Protein AF-A0A2B7ZXD3-F1 (afdb_monomer_lite)

pLDDT: mean 85.13, std 14.46, range [41.59, 97.81]

Radius of gyration: 24.43 Å; chains: 1; bounding box: 41×56×95 Å

Foldseek 3Di:
DDDDDDDDDDDDPPPPPPPPPDPPDQADQDDPPLWLQQAACPFQRLLCCVVLVAQDPPAEAETPPHGRHNRPHSDWDAQLAVSNVQAPVRHTGGGDYHYHYDDDPDDDPWWDKDKDKASADDPLQFDWDWDDFLVPDIDIDTDDDPPDDNVPRDDHDSPRDDDPDLSSGTPRPPGDMDMDMDIGTPVSDDD

Sequence (191 aa):
MKNRNKILLFIFSAFLMRCHHAPSRLFEIGKADGSADEFALAPNGFADFVQRDFGYEDRFFLVNYSKEKENFPYALPGPVDLWGGTFPWAGWRFNQVNILFKLEEKKADGDFTLVVKLSDYAKKFLPLMKVTVNDKLQMKKQLTAEGRDVKTQTLPTLREKTVDSAALVSQAADATPTTLEFQIPNDILRK

Secondary structure (DSSP, 8-state):
-----------------------------S-TTS--TTSBTTTT-GGGTTTTTTT-TT--EETTTS-HHHHSBS----TT-GGGT-BTTTB-------EE-PPPSSPPSS-EEEEEEES---SSS--EEEEEETTTEEEEEE--BTTB-TTTPPPP-TTPPPP--GGGSTT-TT---EEEEEEE-GGGS--

Structure (mmCIF, N/CA/C/O backbone):
data_AF-A0A2B7ZXD3-F1
#
_entry.id   AF-A0A2B7ZXD3-F1
#
loop_
_atom_site.group_PDB
_atom_site.id
_atom_site.type_symbol
_atom_site.label_atom_id
_atom_site.label_alt_id
_atom_site.label_comp_id
_atom_site.label_asym_id
_atom_site.label_entity_id
_atom_site.label_seq_id
_atom_site.pdbx_PDB_ins_code
_atom_site.Cartn_x
_atom_site.Cartn_y
_atom_site.Cartn_z
_atom_site.occupancy
_atom_site.B_iso_or_equiv
_atom_site.auth_seq_id
_atom_site.auth_comp_id
_atom_site.auth_asym_id
_atom_site.auth_atom_id
_atom_site.pdbx_PDB_model_num
ATOM 1 N N . MET A 1 1 ? 11.653 -42.692 75.330 1.00 41.59 1 MET A N 1
ATOM 2 C CA . MET A 1 1 ? 10.962 -42.508 74.031 1.00 41.59 1 MET A CA 1
ATOM 3 C C . MET A 1 1 ? 10.746 -41.018 73.801 1.00 41.59 1 MET A C 1
ATOM 5 O O . MET A 1 1 ? 10.035 -40.403 74.580 1.00 41.59 1 MET A O 1
ATOM 9 N N . LYS A 1 2 ? 11.432 -40.411 72.823 1.00 44.66 2 LYS A N 1
ATOM 10 C CA . LYS A 1 2 ? 11.430 -38.957 72.573 1.00 44.66 2 LYS A CA 1
ATOM 11 C C . LYS A 1 2 ? 10.802 -38.706 71.196 1.00 44.66 2 LYS A C 1
ATOM 13 O O . LYS A 1 2 ? 11.470 -38.896 70.184 1.00 44.66 2 LYS A O 1
ATOM 18 N N . ASN A 1 3 ? 9.519 -38.341 71.161 1.00 43.97 3 ASN A N 1
ATOM 19 C CA . ASN A 1 3 ? 8.811 -38.018 69.918 1.00 43.97 3 ASN A CA 1
ATOM 20 C C . ASN A 1 3 ? 9.283 -36.658 69.391 1.00 43.97 3 ASN A C 1
ATOM 22 O O . ASN A 1 3 ? 9.106 -35.629 70.039 1.00 43.97 3 ASN A O 1
ATOM 26 N N . ARG A 1 4 ? 9.916 -36.662 68.213 1.00 49.16 4 ARG A N 1
ATOM 27 C CA . ARG A 1 4 ? 10.297 -35.458 67.465 1.00 49.16 4 ARG A CA 1
ATOM 28 C C . ARG A 1 4 ? 9.201 -35.157 66.445 1.00 49.16 4 ARG A C 1
ATOM 30 O O . ARG A 1 4 ? 9.151 -35.803 65.402 1.00 49.16 4 ARG A O 1
ATOM 37 N N . ASN A 1 5 ? 8.364 -34.164 66.730 1.00 47.66 5 ASN A N 1
ATOM 38 C CA . ASN A 1 5 ? 7.437 -33.603 65.750 1.00 47.66 5 ASN A CA 1
ATOM 39 C C . ASN A 1 5 ? 8.241 -32.838 64.689 1.00 47.66 5 ASN A C 1
ATOM 41 O O . ASN A 1 5 ? 8.896 -31.843 64.996 1.00 47.66 5 ASN A O 1
ATOM 45 N N . LYS A 1 6 ? 8.228 -33.324 63.445 1.00 50.59 6 LYS A N 1
ATOM 46 C CA . LYS A 1 6 ? 8.768 -32.603 62.287 1.00 50.59 6 LYS A CA 1
ATOM 47 C C . LYS A 1 6 ? 7.640 -31.750 61.708 1.00 50.59 6 LYS A C 1
ATOM 49 O O . LYS A 1 6 ? 6.730 -32.285 61.086 1.00 50.59 6 LYS A O 1
ATOM 54 N N . ILE A 1 7 ? 7.683 -30.443 61.948 1.00 54.78 7 ILE A N 1
ATOM 55 C CA . ILE A 1 7 ? 6.801 -29.476 61.286 1.00 54.78 7 ILE A CA 1
ATOM 56 C C . ILE A 1 7 ? 7.288 -29.344 59.840 1.00 54.78 7 ILE A C 1
ATOM 58 O O . ILE A 1 7 ? 8.413 -28.909 59.596 1.00 54.78 7 ILE A O 1
ATOM 62 N N . LEU A 1 8 ? 6.464 -29.792 58.896 1.00 51.06 8 LEU A N 1
ATOM 63 C CA . LEU A 1 8 ? 6.721 -29.708 57.463 1.00 51.06 8 LEU A CA 1
ATOM 64 C C . LEU A 1 8 ? 6.171 -28.366 56.958 1.00 51.06 8 LEU A C 1
ATOM 66 O O . LEU A 1 8 ? 4.960 -28.184 56.864 1.00 51.06 8 LEU A O 1
ATOM 70 N N . LEU A 1 9 ? 7.062 -27.411 56.690 1.00 47.19 9 LEU A N 1
ATOM 71 C CA . LEU A 1 9 ? 6.714 -26.095 56.155 1.00 47.19 9 LEU A CA 1
ATOM 72 C C . LEU A 1 9 ? 6.533 -26.205 54.631 1.00 47.19 9 LEU A C 1
ATOM 74 O O . LEU A 1 9 ? 7.510 -26.355 53.899 1.00 47.19 9 LEU A O 1
ATOM 78 N N . PHE A 1 10 ? 5.291 -26.151 54.152 1.00 49.44 10 PHE A N 1
ATOM 79 C CA . PHE A 1 10 ? 4.989 -26.059 52.721 1.00 49.44 10 PHE A CA 1
ATOM 80 C C . PHE A 1 10 ? 5.126 -24.603 52.258 1.00 49.44 10 PHE A C 1
ATOM 82 O O . PHE A 1 10 ? 4.325 -23.747 52.627 1.00 49.44 10 PHE A O 1
ATOM 89 N N . ILE A 1 11 ? 6.143 -24.317 51.443 1.00 61.56 11 ILE A N 1
ATOM 90 C CA . ILE A 1 11 ? 6.294 -23.032 50.751 1.00 61.56 11 ILE A CA 1
ATOM 91 C C . ILE A 1 11 ? 5.402 -23.076 49.506 1.00 61.56 11 ILE A C 1
ATOM 93 O O . ILE A 1 11 ? 5.715 -23.754 48.528 1.00 61.56 11 ILE A O 1
ATOM 97 N N . PHE A 1 12 ? 4.274 -22.367 49.547 1.00 54.53 12 PHE A N 1
ATOM 98 C CA . PHE A 1 12 ? 3.386 -22.194 48.398 1.00 54.53 12 PHE A CA 1
ATOM 99 C C . PHE A 1 12 ? 3.986 -21.115 47.482 1.00 54.53 12 PHE A C 1
ATOM 101 O O . PHE A 1 12 ? 3.800 -19.919 47.696 1.00 54.53 12 PHE A O 1
ATOM 108 N N . SER A 1 13 ? 4.787 -21.528 46.497 1.00 62.03 13 SER A N 1
ATOM 109 C CA . SER A 1 13 ? 5.284 -20.622 45.458 1.00 62.03 13 SER A CA 1
ATOM 110 C C . SER A 1 13 ? 4.116 -20.249 44.545 1.00 62.03 13 SER A C 1
ATOM 112 O O . SER A 1 13 ? 3.657 -21.060 43.741 1.00 62.03 13 SER A O 1
ATOM 114 N N . ALA A 1 14 ? 3.592 -19.034 44.704 1.00 59.84 14 ALA A N 1
ATOM 115 C CA . ALA A 1 14 ? 2.619 -18.471 43.782 1.00 59.84 14 ALA A CA 1
ATOM 116 C C . ALA A 1 14 ? 3.315 -18.220 42.437 1.00 59.84 14 ALA A C 1
ATOM 118 O O . ALA A 1 14 ? 4.034 -17.235 42.262 1.00 59.84 14 ALA A O 1
ATOM 119 N N . PHE A 1 15 ? 3.119 -19.132 41.487 1.00 59.31 15 PHE A N 1
ATOM 120 C CA . PHE A 1 15 ? 3.495 -18.911 40.099 1.00 59.31 15 PHE A CA 1
ATOM 121 C C . PHE A 1 15 ? 2.579 -17.804 39.566 1.00 59.31 15 PHE A C 1
ATOM 123 O O . PHE A 1 15 ? 1.415 -18.047 39.246 1.00 59.31 15 PHE A O 1
ATOM 130 N N . LEU A 1 16 ? 3.071 -16.562 39.547 1.00 56.53 16 LEU A N 1
ATOM 131 C CA . LEU A 1 16 ? 2.407 -15.450 38.872 1.00 56.53 16 LEU A CA 1
ATOM 132 C C . LEU A 1 16 ? 2.387 -15.773 37.378 1.00 56.53 16 LEU A C 1
ATOM 134 O O . LEU A 1 16 ? 3.304 -15.436 36.629 1.00 56.53 16 LEU A O 1
ATOM 138 N N . MET A 1 17 ? 1.343 -16.479 36.961 1.00 58.16 17 MET A N 1
ATOM 139 C CA . MET A 1 17 ? 1.030 -16.742 35.572 1.00 58.16 17 MET A CA 1
ATOM 140 C C . MET A 1 17 ? 0.718 -15.384 34.940 1.00 58.16 17 MET A C 1
ATOM 142 O O . MET A 1 17 ? -0.387 -14.858 35.063 1.00 58.16 17 MET A O 1
ATOM 146 N N . ARG A 1 18 ? 1.731 -14.753 34.332 1.00 53.34 18 ARG A N 1
ATOM 147 C CA . ARG A 1 18 ? 1.522 -13.569 33.499 1.00 53.34 18 ARG A CA 1
ATOM 148 C C . ARG A 1 18 ? 0.622 -14.006 32.355 1.00 53.34 18 ARG A C 1
ATOM 150 O O . ARG A 1 18 ? 1.060 -14.716 31.455 1.00 53.34 18 ARG A O 1
ATOM 157 N N . CYS A 1 19 ? -0.640 -13.604 32.421 1.00 44.44 19 CYS A N 1
ATOM 158 C CA . CYS A 1 19 ? -1.546 -13.690 31.295 1.00 44.44 19 CYS A CA 1
ATOM 159 C C . CYS A 1 19 ? -0.959 -12.780 30.209 1.00 44.44 19 CYS A C 1
ATOM 161 O O . CYS A 1 19 ? -1.046 -11.557 30.307 1.00 44.44 19 CYS A O 1
ATOM 163 N N . HIS A 1 20 ? -0.259 -13.363 29.234 1.00 46.81 20 HIS A N 1
ATOM 164 C CA . HIS A 1 20 ? 0.112 -12.650 28.020 1.00 46.81 20 HIS A CA 1
ATOM 165 C C . HIS A 1 20 ? -1.206 -12.354 27.308 1.00 46.81 20 HIS A C 1
ATOM 167 O O . HIS A 1 20 ? -1.794 -13.239 26.690 1.00 46.81 20 HIS A O 1
ATOM 173 N N . HIS A 1 21 ? -1.714 -11.134 27.467 1.00 51.09 21 HIS A N 1
ATOM 174 C CA . HIS A 1 21 ? -2.814 -10.666 26.643 1.00 51.09 21 HIS A CA 1
ATOM 175 C C . HIS A 1 21 ? -2.307 -10.718 25.202 1.00 51.09 21 HIS A C 1
ATOM 177 O O . HIS A 1 21 ? -1.322 -10.053 24.871 1.00 51.09 21 HIS A O 1
ATOM 183 N N . ALA A 1 22 ? -2.914 -11.567 24.371 1.00 54.03 22 ALA A N 1
ATOM 184 C CA . ALA A 1 22 ? -2.644 -11.533 22.944 1.00 54.03 22 ALA A CA 1
ATOM 185 C C . ALA A 1 22 ? -2.904 -10.095 22.463 1.00 54.03 22 ALA A C 1
ATOM 187 O O . ALA A 1 22 ? -3.888 -9.491 22.910 1.00 54.03 22 ALA A O 1
ATOM 188 N N . PRO A 1 23 ? -2.029 -9.518 21.622 1.00 61.03 23 PRO A N 1
ATOM 189 C CA . PRO A 1 23 ? -2.226 -8.160 21.142 1.00 61.03 23 PRO A CA 1
ATOM 190 C C . PRO A 1 23 ? -3.616 -8.064 20.513 1.00 61.03 23 PRO A C 1
ATOM 192 O O . PRO A 1 23 ? -3.973 -8.869 19.650 1.00 61.03 23 PRO A O 1
ATOM 195 N N . SER A 1 24 ? -4.420 -7.116 20.995 1.00 77.00 24 SER A N 1
ATOM 196 C CA . SER A 1 24 ? -5.755 -6.884 20.453 1.00 77.00 24 SER A CA 1
ATOM 197 C C . SER A 1 24 ? -5.606 -6.406 19.008 1.00 77.00 24 SER A C 1
ATOM 199 O O . SER A 1 24 ? -5.053 -5.343 18.729 1.00 77.00 24 SER A O 1
ATOM 201 N N . ARG A 1 25 ? -6.024 -7.244 18.056 1.00 87.62 25 ARG A N 1
ATOM 202 C CA . ARG A 1 25 ? -5.960 -6.925 16.629 1.00 87.62 25 ARG A CA 1
ATOM 203 C C . ARG A 1 25 ? -7.140 -6.026 16.281 1.00 87.62 25 ARG A C 1
ATOM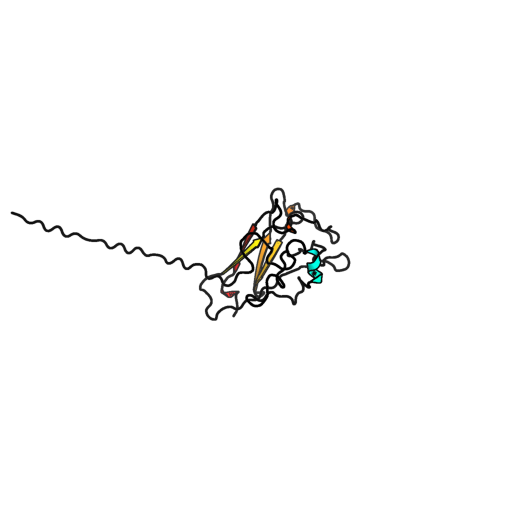 205 O O . ARG A 1 25 ? -8.278 -6.471 16.368 1.00 87.62 25 ARG A O 1
ATOM 212 N N . LEU A 1 26 ? -6.864 -4.784 15.876 1.00 90.06 26 LEU A N 1
ATOM 213 C CA . LEU A 1 26 ? -7.911 -3.846 15.455 1.00 90.06 26 LEU A CA 1
ATOM 214 C C . LEU A 1 26 ? -8.578 -4.282 14.147 1.00 90.06 26 LEU A C 1
ATOM 216 O O . LEU A 1 26 ? -9.797 -4.232 14.031 1.00 90.06 26 LEU A O 1
ATOM 220 N N . PHE A 1 27 ? -7.779 -4.702 13.165 1.00 93.38 27 PHE A N 1
ATOM 221 C CA . PHE A 1 27 ? -8.265 -5.233 11.897 1.00 93.38 27 PHE A CA 1
ATOM 222 C C . PHE A 1 27 ? -7.207 -6.106 11.215 1.00 93.38 27 PHE A C 1
ATOM 224 O O . PHE A 1 27 ? -6.027 -6.081 11.571 1.00 93.38 27 PHE A O 1
ATOM 231 N N . GLU A 1 28 ? -7.650 -6.858 10.214 1.00 95.31 28 GLU A N 1
ATOM 232 C CA . GLU A 1 28 ? -6.830 -7.574 9.240 1.00 95.31 28 GLU A CA 1
ATOM 233 C C . GLU A 1 28 ? -7.468 -7.369 7.865 1.00 95.31 28 GLU A C 1
ATOM 235 O O . GLU A 1 28 ? -8.692 -7.317 7.768 1.00 95.31 28 GLU A O 1
ATOM 240 N N . ILE A 1 29 ? -6.653 -7.210 6.825 1.00 96.94 29 ILE A N 1
ATOM 241 C CA . ILE A 1 29 ? -7.111 -7.149 5.434 1.00 96.94 29 ILE A CA 1
ATOM 242 C C . ILE A 1 29 ? -6.361 -8.250 4.689 1.00 96.94 29 ILE A C 1
ATOM 244 O O . ILE A 1 29 ? -5.130 -8.225 4.646 1.00 96.94 29 ILE A O 1
ATOM 248 N N . GLY A 1 30 ? -7.106 -9.211 4.143 1.00 94.81 30 GLY A N 1
ATOM 249 C CA . GLY A 1 30 ? -6.550 -10.446 3.584 1.00 94.81 30 GLY A CA 1
ATOM 250 C C . GLY A 1 30 ? -6.006 -11.407 4.643 1.00 94.81 30 GLY A C 1
ATOM 251 O O . GLY A 1 30 ? -6.297 -11.286 5.834 1.00 94.81 30 GLY A O 1
ATOM 252 N N . LYS A 1 31 ? -5.231 -12.395 4.197 1.00 92.62 31 LYS A N 1
ATOM 253 C CA . LYS A 1 31 ? -4.616 -13.429 5.028 1.00 92.62 31 LYS A CA 1
ATOM 254 C C . LYS A 1 31 ? -3.102 -13.331 4.959 1.00 92.62 31 LYS A C 1
ATOM 256 O O . LYS A 1 31 ? -2.497 -13.107 3.919 1.00 92.62 31 LYS A O 1
ATOM 261 N N . ALA A 1 32 ? -2.451 -13.578 6.088 1.00 89.62 32 ALA A N 1
ATOM 262 C CA . ALA A 1 32 ? -0.996 -13.644 6.154 1.00 89.62 32 ALA A CA 1
ATOM 263 C C . ALA A 1 32 ? -0.422 -14.988 5.644 1.00 89.62 32 ALA A C 1
ATOM 265 O O . ALA A 1 32 ? 0.453 -15.555 6.301 1.00 89.62 32 ALA A O 1
ATOM 266 N N . ASP A 1 33 ? -0.913 -15.502 4.513 1.00 89.94 33 ASP A N 1
ATOM 267 C CA . ASP A 1 33 ? -0.494 -16.780 3.912 1.00 89.94 33 ASP A CA 1
ATOM 268 C C . ASP A 1 33 ? 0.555 -16.625 2.791 1.00 89.94 33 ASP A C 1
ATOM 270 O O . ASP A 1 33 ? 1.044 -17.618 2.256 1.00 89.94 33 ASP A O 1
ATOM 274 N N . GLY A 1 34 ? 0.954 -15.385 2.485 1.00 87.56 34 GLY A N 1
ATOM 275 C CA . GLY A 1 34 ? 1.936 -15.075 1.441 1.00 87.56 34 GLY A CA 1
ATOM 276 C C . GLY A 1 34 ? 1.342 -15.004 0.033 1.00 87.56 34 GLY A C 1
ATOM 277 O O . GLY A 1 34 ? 2.090 -14.771 -0.916 1.00 87.56 34 GLY A O 1
ATOM 278 N N . SER A 1 35 ? 0.024 -15.165 -0.103 1.00 89.00 35 SER A N 1
ATOM 279 C CA . SER A 1 35 ? -0.719 -14.973 -1.342 1.00 89.00 35 SER A CA 1
ATOM 280 C C . SER A 1 35 ? -1.386 -13.598 -1.383 1.00 89.00 35 SER A C 1
ATOM 282 O O . SER A 1 35 ? -1.546 -12.924 -0.368 1.00 89.00 35 SER A O 1
ATOM 284 N N . ALA A 1 36 ? -1.756 -13.173 -2.587 1.00 91.94 36 ALA A N 1
ATOM 285 C CA . ALA A 1 36 ? -2.552 -11.974 -2.819 1.00 91.94 36 ALA A CA 1
ATOM 286 C C . ALA A 1 36 ? -3.855 -12.296 -3.582 1.00 91.94 36 ALA A C 1
ATOM 288 O O . ALA A 1 36 ? -4.525 -11.396 -4.088 1.00 91.94 36 ALA A O 1
ATOM 289 N N . ASP A 1 37 ? -4.209 -13.581 -3.701 1.00 92.94 37 ASP A N 1
ATOM 290 C CA . ASP A 1 37 ? -5.265 -14.072 -4.597 1.00 92.94 37 ASP A CA 1
ATOM 291 C C . ASP A 1 37 ? -6.677 -13.641 -4.180 1.00 92.94 37 ASP A C 1
ATOM 293 O O . ASP A 1 37 ? -7.575 -13.547 -5.028 1.00 92.94 37 ASP A O 1
ATOM 297 N N . GLU A 1 38 ? -6.901 -13.353 -2.896 1.00 95.12 38 GLU A N 1
ATOM 298 C CA . GLU A 1 38 ? -8.168 -12.808 -2.409 1.00 95.12 38 GLU A CA 1
ATOM 299 C C . GLU A 1 38 ? -8.412 -11.356 -2.833 1.00 95.12 38 GLU A C 1
ATOM 301 O O . GLU A 1 38 ? -9.558 -10.907 -2.809 1.00 95.12 38 GLU A O 1
ATOM 306 N N . PHE A 1 39 ? -7.374 -10.626 -3.243 1.00 97.19 39 PHE A N 1
ATOM 307 C CA . PHE A 1 39 ? -7.474 -9.212 -3.576 1.00 97.19 39 PHE A CA 1
ATOM 308 C C . PHE A 1 39 ? -7.980 -8.978 -5.004 1.00 97.19 39 PHE A C 1
ATOM 310 O O . PHE A 1 39 ? -7.968 -9.855 -5.884 1.00 97.19 39 PHE A O 1
ATOM 317 N N . ALA A 1 40 ? -8.467 -7.761 -5.234 1.00 97.38 40 ALA A N 1
ATOM 318 C CA . ALA A 1 40 ? -8.893 -7.304 -6.543 1.00 97.38 40 ALA A CA 1
ATOM 319 C C . ALA A 1 40 ? -7.714 -7.314 -7.518 1.00 97.38 40 ALA A C 1
ATOM 321 O O . ALA A 1 40 ? -6.584 -6.994 -7.149 1.00 97.38 40 ALA A O 1
ATOM 322 N N . LEU A 1 41 ? -8.005 -7.652 -8.776 1.00 95.75 41 LEU A N 1
ATOM 323 C CA . LEU A 1 41 ? -7.049 -7.743 -9.886 1.00 95.75 41 LEU A CA 1
ATOM 324 C C . LEU A 1 41 ? -6.012 -8.875 -9.791 1.00 95.75 41 LEU A C 1
ATOM 326 O O . LEU A 1 41 ? -5.297 -9.101 -10.759 1.00 95.75 41 LEU A O 1
ATOM 330 N N . ALA A 1 42 ? -5.947 -9.641 -8.703 1.00 93.75 42 ALA A N 1
ATOM 331 C CA . ALA A 1 42 ? -5.097 -10.828 -8.657 1.00 93.75 42 ALA A CA 1
ATOM 332 C C . ALA A 1 42 ? -5.599 -11.938 -9.615 1.00 93.75 42 ALA A C 1
ATOM 334 O O . ALA A 1 42 ? -6.817 -12.076 -9.794 1.00 93.75 42 ALA A O 1
ATOM 335 N N . PRO A 1 43 ? -4.699 -12.772 -10.175 1.00 91.25 43 PRO A N 1
ATOM 336 C CA . PRO A 1 43 ? -3.252 -12.777 -9.924 1.00 91.25 43 PRO A CA 1
ATOM 337 C C . PRO A 1 43 ? -2.421 -11.925 -10.900 1.00 91.25 43 PRO A C 1
ATOM 339 O O . PRO A 1 43 ? -1.237 -11.733 -10.647 1.00 91.25 43 PRO A O 1
ATOM 342 N N . ASN A 1 44 ? -2.999 -11.455 -12.010 1.00 90.25 44 ASN A N 1
ATOM 343 C CA . ASN A 1 44 ? -2.267 -10.844 -13.133 1.00 90.25 44 ASN A CA 1
ATOM 344 C C . ASN A 1 44 ? -3.009 -9.673 -13.815 1.00 90.25 44 ASN A C 1
ATOM 346 O O . ASN A 1 44 ? -2.660 -9.266 -14.919 1.00 90.25 44 ASN A O 1
ATOM 350 N N . GLY A 1 45 ? -4.045 -9.130 -13.179 1.00 93.38 45 GLY A N 1
ATOM 351 C CA . GLY A 1 45 ? -4.884 -8.043 -13.688 1.00 93.38 45 GLY A CA 1
ATOM 352 C C . GLY A 1 45 ? -4.388 -6.640 -13.334 1.00 93.38 45 GLY A C 1
ATOM 353 O O . GLY A 1 45 ? -5.173 -5.697 -13.394 1.00 93.38 45 GLY A O 1
ATOM 354 N N . PHE A 1 46 ? -3.123 -6.464 -12.931 1.00 92.81 46 PHE A N 1
ATOM 355 C CA . PHE A 1 46 ? -2.584 -5.158 -12.514 1.00 92.81 46 PHE A CA 1
ATOM 356 C C . PHE A 1 46 ? -2.786 -4.056 -13.568 1.00 92.81 46 PHE A C 1
ATOM 358 O O . PHE A 1 46 ? -2.973 -2.896 -13.214 1.00 92.81 46 PHE A O 1
ATOM 365 N N . ALA A 1 47 ? -2.790 -4.405 -14.859 1.00 92.31 47 ALA A N 1
ATOM 366 C CA . ALA A 1 47 ? -2.977 -3.452 -15.952 1.00 92.31 47 ALA A CA 1
ATOM 367 C C . ALA A 1 47 ? -4.333 -2.719 -15.894 1.00 92.31 47 ALA A C 1
ATOM 369 O O . ALA A 1 47 ? -4.438 -1.590 -16.373 1.00 92.31 47 ALA A O 1
ATOM 370 N N . ASP A 1 48 ? -5.339 -3.314 -15.246 1.00 95.31 48 ASP A N 1
ATOM 371 C CA . ASP A 1 48 ? -6.668 -2.726 -15.085 1.00 95.31 48 ASP A CA 1
ATOM 372 C C . ASP A 1 48 ? -6.767 -1.806 -13.853 1.00 95.31 48 ASP A C 1
ATOM 374 O O . ASP A 1 48 ? -7.857 -1.332 -13.540 1.00 95.31 48 ASP A O 1
ATOM 378 N N . PHE A 1 49 ? -5.663 -1.519 -13.144 1.00 95.19 49 PHE A N 1
ATOM 379 C CA . PHE A 1 49 ? -5.657 -0.715 -11.910 1.00 95.19 49 PHE A CA 1
ATOM 380 C C . PHE A 1 49 ? -6.402 0.617 -12.068 1.00 95.19 49 PHE A C 1
ATOM 382 O O . PHE A 1 49 ? -7.360 0.884 -11.342 1.00 95.19 49 PHE A O 1
ATOM 389 N N . VAL A 1 50 ? -6.023 1.416 -13.070 1.00 93.88 50 VAL A N 1
ATOM 390 C CA . VAL A 1 50 ? -6.684 2.699 -13.363 1.00 93.88 50 VAL A CA 1
ATOM 391 C C . VAL A 1 50 ? -8.092 2.486 -13.923 1.00 93.88 50 VAL A C 1
ATOM 393 O O . VAL A 1 50 ? -8.994 3.253 -13.606 1.00 93.88 50 VAL A O 1
ATOM 396 N N . GLN A 1 51 ? -8.317 1.441 -14.727 1.00 94.62 51 GLN A N 1
ATOM 397 C CA . GLN A 1 51 ? -9.639 1.151 -15.296 1.00 94.62 51 GLN A CA 1
ATOM 398 C C . GLN A 1 51 ? -10.668 0.790 -14.212 1.00 94.62 51 GLN A C 1
ATOM 400 O O . GLN A 1 51 ? -11.841 1.138 -14.329 1.00 94.62 51 GLN A O 1
ATOM 405 N N . ARG A 1 52 ? -10.234 0.113 -13.144 1.00 95.06 52 ARG A N 1
ATOM 406 C CA . ARG A 1 52 ? -11.041 -0.184 -11.952 1.00 95.06 52 ARG A CA 1
ATOM 407 C C . ARG A 1 52 ? -11.065 0.958 -10.940 1.00 95.06 52 ARG A C 1
ATOM 409 O O . ARG A 1 52 ? -11.554 0.770 -9.829 1.00 95.06 52 ARG A O 1
ATOM 416 N N . ASP A 1 53 ? -10.587 2.128 -11.350 1.00 93.50 53 ASP A N 1
ATOM 417 C CA . ASP A 1 53 ? -10.596 3.368 -10.588 1.00 93.50 53 ASP A CA 1
ATOM 418 C C . ASP A 1 53 ? -9.779 3.312 -9.290 1.00 93.50 53 ASP A C 1
ATOM 420 O O . ASP A 1 53 ? -10.016 4.082 -8.366 1.00 93.50 53 ASP A O 1
ATOM 424 N N . PHE A 1 54 ? -8.793 2.414 -9.194 1.00 95.44 54 PHE A N 1
ATOM 425 C CA . PHE A 1 54 ? -7.879 2.390 -8.054 1.00 95.44 54 PHE A CA 1
ATOM 426 C C . PHE A 1 54 ? -6.870 3.545 -8.115 1.00 95.44 54 PHE A C 1
ATOM 428 O O . PHE A 1 54 ? -6.503 4.031 -9.185 1.00 95.44 54 PHE A O 1
ATOM 435 N N . GLY A 1 55 ? -6.397 3.974 -6.939 1.00 89.38 55 GLY A N 1
ATOM 436 C CA . GLY A 1 55 ? -5.384 5.027 -6.784 1.00 89.38 55 GLY A CA 1
ATOM 437 C C . GLY A 1 55 ? -5.910 6.463 -6.845 1.00 89.38 55 GLY A C 1
ATOM 438 O O . GLY A 1 55 ? -5.136 7.389 -6.608 1.00 89.38 55 GLY A O 1
ATOM 439 N N . TYR A 1 56 ? -7.204 6.656 -7.114 1.00 86.75 56 TYR A N 1
ATOM 440 C CA . TYR A 1 56 ? -7.863 7.960 -7.032 1.00 86.75 56 TYR A CA 1
ATOM 441 C C . TYR A 1 56 ? -8.066 8.405 -5.575 1.00 86.75 56 TYR A C 1
ATOM 443 O O . TYR A 1 56 ? -8.245 7.588 -4.671 1.00 86.75 56 TYR A O 1
ATOM 451 N N . GLU A 1 57 ? -8.012 9.720 -5.347 1.00 83.50 57 GLU A N 1
ATOM 452 C CA . GLU A 1 57 ? -7.981 10.329 -4.008 1.00 83.50 57 GLU A CA 1
ATOM 453 C C . GLU A 1 57 ? -9.255 10.079 -3.186 1.00 83.50 57 GLU A C 1
ATOM 455 O O . GLU A 1 57 ? -9.199 10.055 -1.958 1.00 83.50 57 GLU A O 1
ATOM 460 N N . ASP A 1 58 ? -10.387 9.860 -3.855 1.00 88.69 58 ASP A N 1
ATOM 461 C CA . ASP A 1 58 ? -11.706 9.627 -3.264 1.00 88.69 58 ASP A CA 1
ATOM 462 C C . ASP A 1 58 ? -12.001 8.145 -2.972 1.00 88.69 58 ASP A C 1
ATOM 464 O O . ASP A 1 58 ? -13.023 7.820 -2.360 1.00 88.69 58 ASP A O 1
ATOM 468 N N . ARG A 1 59 ? -11.107 7.226 -3.360 1.00 94.00 59 ARG A N 1
ATOM 469 C CA . ARG A 1 59 ? -11.258 5.794 -3.082 1.00 94.00 59 ARG A CA 1
ATOM 470 C C . ARG A 1 59 ? -10.722 5.419 -1.708 1.00 94.00 59 ARG A C 1
ATOM 472 O O . ARG A 1 59 ? -9.678 5.897 -1.267 1.00 94.00 59 ARG A O 1
ATOM 479 N N . PHE A 1 60 ? -11.417 4.498 -1.046 1.00 95.62 60 PHE A N 1
ATOM 480 C CA . PHE A 1 60 ? -11.017 3.936 0.239 1.00 95.62 60 PHE A CA 1
ATOM 481 C C . PHE A 1 60 ? -11.515 2.499 0.404 1.00 95.62 60 PHE A C 1
ATOM 483 O O . PHE A 1 60 ? -12.524 2.100 -0.176 1.00 95.62 60 PHE A O 1
ATOM 490 N N . PHE A 1 61 ? -10.821 1.742 1.247 1.00 97.56 61 PHE A N 1
ATOM 491 C CA . PHE A 1 61 ? -11.259 0.458 1.767 1.00 97.56 61 PHE A CA 1
ATOM 492 C C . PHE A 1 61 ? -11.776 0.653 3.193 1.00 97.56 61 PHE A C 1
ATOM 494 O O . PHE A 1 61 ? -11.021 1.038 4.088 1.00 97.56 61 PHE A O 1
ATOM 501 N N . LEU A 1 62 ? -13.065 0.405 3.409 1.00 97.44 62 LEU A N 1
ATOM 502 C CA . LEU A 1 62 ? -13.686 0.450 4.730 1.00 97.44 62 LEU A CA 1
ATOM 503 C C . LEU A 1 62 ? -13.680 -0.948 5.346 1.00 97.44 62 LEU A C 1
ATOM 505 O O . LEU A 1 62 ? -14.408 -1.835 4.894 1.00 97.44 62 LEU A O 1
ATOM 509 N N . VAL A 1 63 ? -12.877 -1.130 6.392 1.00 96.69 63 VAL A N 1
ATOM 510 C CA . VAL A 1 63 ? -12.769 -2.387 7.141 1.00 96.69 63 VAL A CA 1
ATOM 511 C C . VAL A 1 63 ? -14.156 -2.870 7.581 1.00 96.69 63 VAL A C 1
ATOM 513 O O . VAL A 1 63 ? -14.966 -2.085 8.076 1.00 96.69 63 VAL A O 1
ATOM 516 N N . ASN A 1 64 ? -14.411 -4.171 7.409 1.00 93.38 64 ASN A N 1
ATOM 517 C CA . ASN A 1 64 ? -15.679 -4.869 7.679 1.00 93.38 64 ASN A CA 1
ATOM 518 C C . ASN A 1 64 ? -16.871 -4.497 6.772 1.00 93.38 64 ASN A C 1
ATOM 520 O O . ASN A 1 64 ? -17.976 -4.981 7.012 1.00 93.38 64 ASN A O 1
ATOM 524 N N . TYR A 1 65 ? -16.684 -3.664 5.743 1.00 96.62 65 TYR A N 1
ATOM 525 C CA . TYR A 1 65 ? -17.748 -3.305 4.793 1.00 96.62 65 TYR A CA 1
ATOM 526 C C . TYR A 1 65 ? -17.334 -3.499 3.332 1.00 96.62 65 TYR A C 1
ATOM 528 O O . TYR A 1 65 ? -18.095 -4.031 2.527 1.00 96.62 65 TYR A O 1
ATOM 536 N N . SER A 1 66 ? -16.127 -3.058 2.982 1.00 97.62 66 SER A N 1
ATOM 537 C CA . SER A 1 66 ? -15.530 -3.296 1.668 1.00 97.62 66 SER A CA 1
ATOM 538 C C . SER A 1 66 ? -15.136 -4.762 1.509 1.00 97.62 66 SER A C 1
ATOM 540 O O . SER A 1 66 ? -14.825 -5.434 2.490 1.00 97.62 66 SER A O 1
ATOM 542 N N . LYS A 1 67 ? -15.128 -5.248 0.268 1.00 97.69 67 LYS A N 1
ATOM 543 C CA . LYS A 1 67 ? -14.709 -6.611 -0.065 1.00 97.69 67 LYS A CA 1
ATOM 544 C C . LYS A 1 67 ? -13.313 -6.583 -0.659 1.00 97.69 67 LYS A C 1
ATOM 546 O O . LYS A 1 67 ? -13.071 -5.863 -1.625 1.00 97.69 67 LYS A O 1
ATOM 551 N N . GLU A 1 68 ? -12.411 -7.407 -0.150 1.00 97.19 68 GLU A N 1
ATOM 552 C CA . GLU A 1 68 ? -11.023 -7.514 -0.610 1.00 97.19 68 GLU A CA 1
ATOM 553 C C . GLU A 1 68 ? -10.954 -7.749 -2.124 1.00 97.19 68 GLU A C 1
ATOM 555 O O . GLU A 1 68 ? -10.253 -7.029 -2.835 1.00 97.19 68 GLU A O 1
ATOM 560 N N . LYS A 1 69 ? -11.785 -8.671 -2.629 1.00 97.12 69 LYS A N 1
ATOM 561 C CA . LYS A 1 69 ? -11.814 -9.071 -4.043 1.00 97.12 69 LYS A CA 1
ATOM 562 C C . LYS A 1 69 ? -12.298 -7.983 -5.004 1.00 97.12 69 LYS A C 1
ATOM 564 O O . LYS A 1 69 ? -12.074 -8.086 -6.208 1.00 97.12 69 LYS A O 1
ATOM 569 N N . GLU A 1 70 ? -12.962 -6.949 -4.492 1.00 96.62 70 GLU A N 1
ATOM 570 C CA . GLU A 1 70 ? -13.549 -5.873 -5.298 1.00 96.62 70 GLU A CA 1
ATOM 571 C C . GLU A 1 70 ? -12.897 -4.509 -5.030 1.00 96.62 70 GLU A C 1
ATOM 573 O O . GLU A 1 70 ? -12.854 -3.670 -5.926 1.00 96.62 70 GLU A O 1
ATOM 578 N N . ASN A 1 71 ? -12.400 -4.266 -3.814 1.00 97.25 71 ASN A N 1
ATOM 579 C CA . ASN A 1 71 ? -12.076 -2.925 -3.324 1.00 97.25 71 ASN A CA 1
ATOM 580 C C . ASN A 1 71 ? -10.643 -2.769 -2.804 1.00 97.25 71 ASN A C 1
ATOM 582 O O . ASN A 1 71 ? -10.267 -1.658 -2.435 1.00 97.25 71 ASN A O 1
ATOM 586 N N . PHE A 1 72 ? -9.845 -3.837 -2.762 1.00 97.31 72 PHE A N 1
ATOM 587 C CA . PHE A 1 72 ? -8.452 -3.761 -2.330 1.00 97.31 72 PHE A CA 1
ATOM 588 C C . PHE A 1 72 ? -7.537 -4.312 -3.430 1.00 97.31 72 PHE A C 1
ATOM 590 O O . PHE A 1 72 ? -7.626 -5.501 -3.730 1.00 97.31 72 PHE A O 1
ATOM 597 N N . PRO A 1 73 ? -6.694 -3.487 -4.076 1.00 96.44 73 PRO A N 1
ATOM 598 C CA . PRO A 1 73 ? -5.848 -3.953 -5.168 1.00 96.44 73 PRO A CA 1
ATOM 599 C C . PRO A 1 73 ? -4.703 -4.820 -4.634 1.00 96.44 73 PRO A C 1
ATOM 601 O O . PRO A 1 73 ? -4.066 -4.476 -3.640 1.00 96.44 73 PRO A O 1
ATOM 604 N N . TYR A 1 74 ? -4.403 -5.920 -5.325 1.00 95.25 74 TYR A N 1
ATOM 605 C CA . TYR A 1 74 ? -3.318 -6.830 -4.932 1.00 95.25 74 TYR A CA 1
ATOM 606 C C . TYR A 1 74 ? -1.909 -6.238 -5.121 1.00 95.25 74 TYR A C 1
ATOM 608 O O . TYR A 1 74 ? -0.959 -6.678 -4.478 1.00 95.25 74 TYR A O 1
ATOM 616 N N . ALA A 1 75 ? -1.775 -5.234 -5.993 1.00 94.00 75 ALA A N 1
ATOM 617 C CA . ALA A 1 75 ? -0.531 -4.534 -6.281 1.00 94.00 75 ALA A CA 1
ATOM 618 C C . ALA A 1 75 ? -0.759 -3.017 -6.248 1.00 94.00 75 ALA A C 1
ATOM 620 O O . ALA A 1 75 ? -1.746 -2.513 -6.788 1.00 94.00 75 ALA A O 1
ATOM 621 N N . LEU A 1 76 ? 0.174 -2.286 -5.636 1.00 94.38 76 LEU A N 1
ATOM 622 C CA . LEU A 1 76 ? 0.160 -0.825 -5.581 1.00 94.38 76 LEU A CA 1
ATOM 623 C C . LEU A 1 76 ? 1.256 -0.268 -6.505 1.00 94.38 76 LEU A C 1
ATOM 625 O O . LEU A 1 76 ? 2.437 -0.441 -6.190 1.00 94.38 76 LEU A O 1
ATOM 629 N N . PRO A 1 77 ? 0.901 0.396 -7.620 1.00 93.38 77 PRO A N 1
ATOM 630 C CA . PRO A 1 77 ? 1.885 0.968 -8.530 1.00 93.38 77 PRO A CA 1
ATOM 631 C C . PRO A 1 77 ? 2.618 2.143 -7.886 1.00 93.38 77 PRO A C 1
ATOM 633 O O . PRO A 1 77 ? 2.006 3.056 -7.323 1.00 93.38 77 PRO A O 1
ATOM 636 N N . GLY A 1 78 ? 3.939 2.153 -8.026 1.00 91.19 78 GLY A N 1
ATOM 637 C CA . GLY A 1 78 ? 4.752 3.321 -7.738 1.00 91.19 78 GLY A CA 1
ATOM 638 C C . GLY A 1 78 ? 4.664 4.366 -8.857 1.00 91.19 78 GLY A C 1
ATOM 639 O O . GLY A 1 78 ? 4.095 4.117 -9.918 1.00 91.19 78 GLY A O 1
ATOM 640 N N . PRO A 1 79 ? 5.290 5.540 -8.682 1.00 89.81 79 PRO A N 1
ATOM 641 C CA . PRO A 1 79 ? 5.244 6.594 -9.694 1.00 89.81 79 PRO A CA 1
ATOM 642 C C . PRO A 1 79 ? 5.821 6.186 -11.046 1.00 89.81 79 PRO A C 1
ATOM 644 O O . PRO A 1 79 ? 5.425 6.726 -12.065 1.00 89.81 79 PRO A O 1
ATOM 647 N N . VAL A 1 80 ? 6.746 5.231 -11.074 1.00 89.44 80 VAL A N 1
ATOM 648 C CA . VAL A 1 80 ? 7.405 4.744 -12.297 1.00 89.44 80 VAL A CA 1
ATOM 649 C C . VAL A 1 80 ? 6.564 3.753 -13.093 1.00 89.44 80 VAL A C 1
ATOM 651 O O . VAL A 1 80 ? 6.906 3.435 -14.229 1.00 89.44 80 VAL A O 1
ATOM 654 N N . ASP A 1 81 ? 5.472 3.273 -12.510 1.00 89.94 81 ASP A N 1
ATOM 655 C CA . ASP A 1 81 ? 4.627 2.254 -13.100 1.00 89.94 81 ASP A CA 1
ATOM 656 C C . ASP A 1 81 ? 3.583 2.897 -14.017 1.00 89.94 81 ASP A C 1
ATOM 658 O O . ASP A 1 81 ? 2.595 3.475 -13.563 1.00 89.94 81 ASP A O 1
ATOM 662 N N . LEU A 1 82 ? 3.785 2.776 -15.335 1.00 89.62 82 LEU A N 1
ATOM 663 C CA . LEU A 1 82 ? 2.877 3.354 -16.339 1.00 89.62 82 LEU A CA 1
ATOM 664 C C . LEU A 1 82 ? 1.429 2.852 -16.196 1.00 89.62 82 LEU A C 1
ATOM 666 O O . LEU A 1 82 ? 0.482 3.604 -16.415 1.00 89.62 82 LEU A O 1
ATOM 670 N N . TRP A 1 83 ? 1.251 1.597 -15.779 1.00 90.31 83 TRP A N 1
ATOM 671 C CA . TRP A 1 83 ? -0.062 0.991 -15.529 1.00 90.31 83 TRP A CA 1
ATOM 672 C C . TRP A 1 83 ? -0.792 1.602 -14.319 1.00 90.31 83 TRP A C 1
ATOM 674 O O . TRP A 1 83 ? -2.007 1.470 -14.208 1.00 90.31 83 TRP A O 1
ATOM 684 N N . GLY A 1 84 ? -0.079 2.332 -13.454 1.00 91.69 84 GLY A N 1
ATOM 685 C CA . GLY A 1 84 ? -0.643 3.156 -12.382 1.00 91.69 84 GLY A CA 1
ATOM 686 C C . GLY A 1 84 ? -1.065 4.560 -12.822 1.00 91.69 84 GLY A C 1
ATOM 687 O O . GLY A 1 84 ? -1.337 5.411 -11.978 1.00 91.69 84 GLY A O 1
ATOM 688 N N . GLY A 1 85 ? -1.084 4.841 -14.128 1.00 89.50 85 GLY A N 1
ATOM 689 C CA . GLY A 1 85 ? -1.550 6.114 -14.681 1.00 89.50 85 GLY A CA 1
ATOM 690 C C . GLY A 1 85 ? -0.486 7.209 -14.785 1.00 89.50 85 GLY A C 1
ATOM 691 O O . GLY A 1 85 ? -0.829 8.335 -15.140 1.00 89.50 85 GLY A O 1
ATOM 692 N N . THR A 1 86 ? 0.786 6.906 -14.514 1.00 88.38 86 THR A N 1
ATOM 693 C CA . THR A 1 86 ? 1.898 7.789 -14.894 1.00 88.38 86 THR A CA 1
ATOM 694 C C . THR A 1 86 ? 2.099 7.741 -16.405 1.00 88.38 86 THR A C 1
ATOM 696 O O . THR A 1 86 ? 2.198 6.665 -16.990 1.00 88.38 86 THR A O 1
ATOM 699 N N . PHE A 1 87 ? 2.213 8.901 -17.055 1.00 83.75 87 PHE A N 1
ATOM 700 C CA . PHE A 1 87 ? 2.488 8.967 -18.493 1.00 83.75 87 PHE A CA 1
ATOM 701 C C . PHE A 1 87 ? 3.136 10.306 -18.879 1.00 83.75 87 PHE A C 1
ATOM 703 O O . PHE A 1 87 ? 2.867 11.305 -18.212 1.00 83.75 87 PHE A O 1
ATOM 710 N N . PRO A 1 88 ? 3.923 10.408 -19.974 1.00 85.00 88 PRO A N 1
ATOM 711 C CA . PRO A 1 88 ? 4.565 11.666 -20.376 1.00 85.00 88 PRO A CA 1
ATOM 712 C C . PRO A 1 88 ? 3.625 12.872 -20.500 1.00 85.00 88 PRO A C 1
ATOM 714 O O . PRO A 1 88 ? 4.047 13.994 -20.247 1.00 85.00 88 PRO A O 1
ATOM 717 N N . TRP A 1 89 ? 2.362 12.639 -20.865 1.00 85.06 89 TRP A N 1
ATOM 718 C CA . TRP A 1 89 ? 1.348 13.689 -21.015 1.00 85.06 89 TRP A CA 1
ATOM 719 C C . TRP A 1 89 ? 0.518 13.935 -19.745 1.00 85.06 89 TRP A C 1
ATOM 721 O O . TRP A 1 89 ? -0.097 14.987 -19.626 1.00 85.06 89 TRP A O 1
ATOM 731 N N . ALA A 1 90 ? 0.494 12.979 -18.808 1.00 83.62 90 ALA A N 1
ATOM 732 C CA . ALA A 1 90 ? -0.273 13.050 -17.558 1.00 83.62 90 ALA A CA 1
ATOM 733 C C . ALA A 1 90 ? 0.595 13.421 -16.340 1.00 83.62 90 ALA A C 1
ATOM 735 O O . ALA A 1 90 ? 0.072 13.775 -15.287 1.00 83.62 90 ALA A O 1
ATOM 736 N N . GLY A 1 91 ? 1.922 13.352 -16.484 1.00 87.81 91 GLY A N 1
ATOM 737 C CA . GLY A 1 91 ? 2.872 13.537 -15.394 1.00 87.81 91 GLY A CA 1
ATOM 738 C C . GLY A 1 91 ? 3.012 12.296 -14.509 1.00 87.81 91 GLY A C 1
ATOM 739 O O . GLY A 1 91 ? 2.595 11.193 -14.865 1.00 87.81 91 GLY A O 1
ATOM 740 N N . TRP A 1 92 ? 3.658 12.493 -13.359 1.00 88.25 92 TRP A N 1
ATOM 741 C CA . TRP A 1 92 ? 3.856 11.466 -12.338 1.00 88.25 92 TRP A CA 1
ATOM 742 C C . TRP A 1 92 ? 2.599 11.312 -11.483 1.00 88.25 92 TRP A C 1
ATOM 744 O O . TRP A 1 92 ? 2.129 12.297 -10.912 1.00 88.25 92 TRP A O 1
ATOM 754 N N . ARG A 1 93 ? 2.102 10.081 -11.326 1.00 88.44 93 ARG A N 1
ATOM 755 C CA . ARG A 1 93 ? 1.041 9.758 -10.366 1.00 88.44 93 ARG A CA 1
ATOM 756 C C . ARG A 1 93 ? 1.591 9.038 -9.145 1.00 88.44 93 ARG A C 1
ATOM 758 O O . ARG A 1 93 ? 2.362 8.093 -9.257 1.00 88.44 93 ARG A O 1
ATOM 765 N N . PHE A 1 94 ? 1.157 9.474 -7.969 1.00 87.94 94 PHE A N 1
ATOM 766 C CA . PHE A 1 94 ? 1.444 8.811 -6.702 1.00 87.94 94 PHE A CA 1
ATOM 767 C C . PHE A 1 94 ? 0.174 8.106 -6.245 1.00 87.94 94 PHE A C 1
ATOM 769 O O . PHE A 1 94 ? -0.738 8.747 -5.732 1.00 87.94 94 PHE A O 1
ATOM 776 N N . ASN A 1 95 ? 0.109 6.798 -6.469 1.00 92.94 95 ASN A N 1
ATOM 777 C CA . ASN A 1 95 ? -1.042 6.006 -6.062 1.00 92.94 95 ASN A CA 1
ATOM 778 C C . ASN A 1 95 ? -0.953 5.670 -4.572 1.00 92.94 95 ASN A C 1
ATOM 780 O O . ASN A 1 95 ? 0.126 5.412 -4.033 1.00 92.94 95 ASN A O 1
ATOM 784 N N . GLN A 1 96 ? -2.106 5.653 -3.914 1.00 93.44 96 GLN A N 1
ATOM 785 C CA . GLN A 1 96 ? -2.240 5.286 -2.511 1.00 93.44 96 GLN A CA 1
ATOM 786 C C . GLN A 1 96 ? -3.507 4.459 -2.301 1.00 93.44 96 GLN A C 1
ATOM 788 O O . GLN A 1 96 ? -4.440 4.519 -3.100 1.00 93.44 96 GLN A O 1
ATOM 793 N N . VAL A 1 97 ? -3.532 3.689 -1.215 1.00 95.19 97 VAL A N 1
ATOM 794 C CA . VAL A 1 97 ? -4.729 2.986 -0.746 1.00 95.19 97 VAL A CA 1
ATOM 795 C C . VAL A 1 97 ? -5.114 3.593 0.592 1.00 95.19 97 VAL A C 1
ATOM 797 O O . VAL A 1 97 ? -4.343 3.529 1.550 1.00 95.19 97 VAL A O 1
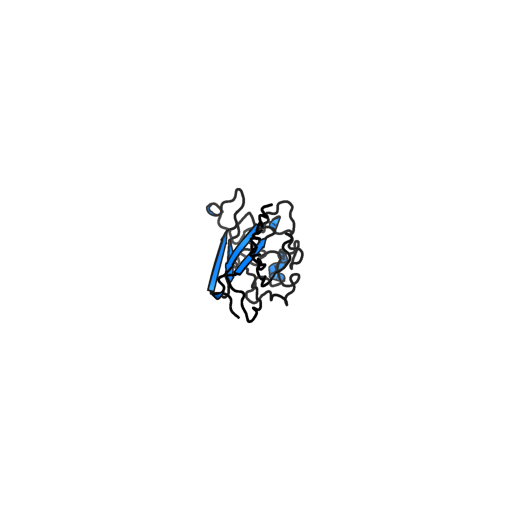ATOM 800 N N . ASN A 1 98 ? -6.300 4.190 0.651 1.00 95.69 98 ASN A N 1
ATOM 801 C CA . ASN A 1 98 ? -6.842 4.728 1.890 1.00 95.69 98 ASN A CA 1
ATOM 802 C C . ASN A 1 98 ? -7.582 3.620 2.636 1.00 95.69 98 ASN A C 1
ATOM 804 O O . ASN A 1 98 ? -8.431 2.945 2.058 1.00 95.69 98 ASN A O 1
ATOM 808 N N . ILE A 1 99 ? -7.282 3.443 3.919 1.00 96.38 99 ILE A N 1
ATOM 809 C CA . ILE A 1 99 ? -7.942 2.452 4.771 1.00 96.38 99 ILE A CA 1
ATOM 810 C C . ILE A 1 99 ? -8.682 3.198 5.871 1.00 96.38 99 ILE A C 1
ATOM 812 O O . ILE A 1 99 ? -8.081 3.964 6.624 1.00 96.38 99 ILE A O 1
ATOM 816 N N . LEU A 1 100 ? -9.984 2.949 5.969 1.00 95.94 100 LEU A N 1
ATOM 817 C CA . LEU A 1 100 ? -10.842 3.469 7.022 1.00 95.94 100 LEU A CA 1
ATOM 818 C C . LEU A 1 100 ? -11.297 2.315 7.905 1.00 95.94 100 LEU A C 1
ATOM 820 O O . LEU A 1 100 ? -11.671 1.250 7.418 1.00 95.94 100 LEU A O 1
ATOM 824 N N . PHE A 1 101 ? -11.293 2.530 9.212 1.00 94.12 101 PHE A N 1
ATOM 825 C CA . PHE A 1 101 ? -11.784 1.558 10.177 1.00 94.12 101 PHE A CA 1
ATOM 826 C C . PHE A 1 101 ? -12.364 2.279 11.385 1.00 94.12 101 PHE A C 1
ATOM 828 O O . PHE A 1 101 ? -11.976 3.401 11.711 1.00 94.12 101 PHE A O 1
ATOM 835 N N . LYS A 1 102 ? -13.314 1.624 12.048 1.00 90.56 102 LYS A N 1
ATOM 836 C CA . LYS A 1 102 ? -13.918 2.134 13.274 1.00 90.56 102 LYS A CA 1
ATOM 837 C C . LYS A 1 102 ? -13.082 1.699 14.474 1.00 90.56 102 LYS A C 1
ATOM 839 O O . LYS A 1 102 ? -12.697 0.538 14.570 1.00 90.56 102 LYS A O 1
ATOM 844 N N . LEU A 1 103 ? -12.855 2.618 15.407 1.00 87.81 103 LEU A N 1
ATOM 845 C CA . LEU A 1 103 ? -12.340 2.294 16.734 1.00 87.81 103 LEU A CA 1
ATOM 846 C C . LEU A 1 103 ? -13.493 2.099 17.715 1.00 87.81 103 LEU A C 1
ATOM 848 O O . LEU A 1 103 ? -14.494 2.816 17.667 1.00 87.81 103 LEU A O 1
ATOM 852 N N . GLU A 1 104 ? -13.338 1.148 18.631 1.00 79.88 104 GLU A N 1
ATOM 853 C CA . GLU A 1 104 ? -14.248 1.031 19.766 1.00 79.88 104 GLU A CA 1
ATOM 854 C C . GLU A 1 104 ? -14.108 2.225 20.722 1.00 79.88 104 GLU A C 1
ATOM 856 O O . GLU A 1 104 ? -13.087 2.920 20.773 1.00 79.88 104 GLU A O 1
ATOM 861 N N . GLU A 1 105 ? -15.152 2.467 21.519 1.00 68.31 105 GLU A N 1
ATOM 862 C CA . GLU A 1 105 ? -15.170 3.565 22.487 1.00 68.31 105 GLU A CA 1
ATOM 863 C C . GLU A 1 105 ? -14.064 3.445 23.540 1.00 68.31 105 GLU A C 1
ATOM 865 O O . GLU A 1 105 ? -13.595 4.456 24.065 1.00 68.31 105 GLU A O 1
ATOM 870 N N . LYS A 1 106 ? -13.595 2.238 23.842 1.00 68.00 106 LYS A N 1
ATOM 871 C CA . LYS A 1 106 ? -12.404 2.051 24.661 1.00 68.00 106 LYS A CA 1
ATOM 872 C C . LYS A 1 106 ? -11.257 1.647 23.747 1.00 68.00 106 LYS A C 1
ATOM 874 O O . LYS A 1 106 ? -11.236 0.537 23.228 1.00 68.00 106 LYS A O 1
ATOM 879 N N . LYS A 1 107 ? -10.296 2.552 23.554 1.00 67.62 107 LYS A N 1
ATOM 880 C CA . LYS A 1 107 ? -9.040 2.179 22.901 1.00 67.62 107 LYS A CA 1
ATOM 881 C C . LYS A 1 107 ? -8.299 1.187 23.794 1.00 67.62 107 LYS A C 1
ATOM 883 O O . LYS A 1 107 ? -8.347 1.319 25.017 1.00 67.62 107 LYS A O 1
ATOM 888 N N . ALA A 1 108 ? -7.619 0.223 23.181 1.00 68.94 108 ALA A N 1
ATOM 889 C CA . ALA A 1 108 ? -6.659 -0.595 23.904 1.00 68.94 108 ALA A CA 1
ATOM 890 C C . ALA A 1 108 ? -5.583 0.302 24.539 1.00 68.94 108 ALA A C 1
ATOM 892 O O . ALA A 1 108 ? -5.232 1.355 23.992 1.00 68.94 108 ALA A O 1
ATOM 893 N N . ASP A 1 109 ? -5.086 -0.112 25.701 1.00 68.75 109 ASP A N 1
ATOM 894 C CA . ASP A 1 109 ? -3.949 0.543 26.335 1.00 68.75 109 ASP A CA 1
ATOM 895 C C . ASP A 1 109 ? -2.671 0.190 25.556 1.00 68.75 109 ASP A C 1
ATOM 897 O O . ASP A 1 109 ? -2.446 -0.973 25.218 1.00 68.75 109 ASP A O 1
ATOM 901 N N . GLY A 1 110 ? -1.830 1.193 25.292 1.00 82.00 110 GLY A N 1
ATOM 902 C CA . GLY A 1 110 ?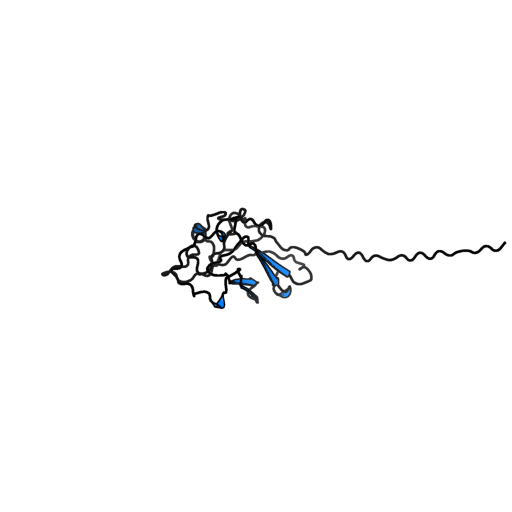 -0.569 1.036 24.559 1.00 82.00 110 GLY A CA 1
ATOM 903 C C . GLY A 1 110 ? -0.607 1.490 23.099 1.00 82.00 110 GLY A C 1
ATOM 904 O O . GLY A 1 110 ? -1.655 1.848 22.560 1.00 82.00 110 GLY A O 1
ATOM 905 N N . ASP A 1 111 ? 0.576 1.523 22.492 1.00 90.31 111 ASP A N 1
ATOM 906 C CA . ASP A 1 111 ? 0.772 1.887 21.090 1.00 90.31 111 ASP A CA 1
ATOM 907 C C . ASP A 1 111 ? 0.385 0.734 20.158 1.00 90.31 111 ASP A C 1
ATOM 909 O O . ASP A 1 111 ? 0.370 -0.437 20.542 1.00 90.31 111 ASP A O 1
ATOM 913 N N . PHE A 1 112 ? 0.084 1.073 18.910 1.00 92.19 112 PHE A N 1
ATOM 914 C CA . PHE A 1 112 ? -0.301 0.123 17.876 1.00 92.19 112 PHE A CA 1
ATOM 915 C C . PHE A 1 112 ? 0.837 -0.091 16.885 1.00 92.19 112 PHE A C 1
ATOM 917 O O . PHE A 1 112 ? 1.704 0.759 16.699 1.00 92.19 112 PHE A O 1
ATOM 924 N N . THR A 1 113 ? 0.799 -1.212 16.176 1.00 95.12 113 THR A N 1
ATOM 925 C CA . THR A 1 113 ? 1.702 -1.465 15.054 1.00 95.12 113 THR A CA 1
ATOM 926 C C . THR A 1 113 ? 0.879 -1.792 13.818 1.00 95.12 113 THR A C 1
ATOM 928 O O . THR A 1 113 ? 0.073 -2.720 13.835 1.00 95.12 113 THR A O 1
ATOM 931 N N . LEU A 1 114 ? 1.098 -1.056 12.728 1.00 96.56 114 LEU A N 1
ATOM 932 C CA . LEU A 1 114 ? 0.641 -1.475 11.407 1.00 96.56 114 LEU A CA 1
ATOM 933 C C . LEU A 1 114 ? 1.682 -2.423 10.817 1.00 96.56 114 LEU A C 1
ATOM 935 O O . LEU A 1 114 ? 2.834 -2.039 10.613 1.00 96.56 114 LEU A O 1
ATOM 939 N N . VAL A 1 115 ? 1.265 -3.651 10.529 1.00 96.94 115 VAL A N 1
ATOM 940 C CA . VAL A 1 115 ? 2.102 -4.668 9.891 1.00 96.94 115 VAL A CA 1
ATOM 941 C C . VAL A 1 115 ? 1.640 -4.834 8.449 1.00 96.94 115 VAL A C 1
ATOM 943 O O . VAL A 1 115 ? 0.515 -5.257 8.205 1.00 96.94 115 VAL A O 1
ATOM 946 N N . VAL A 1 116 ? 2.512 -4.515 7.496 1.00 96.75 116 VAL A N 1
ATOM 947 C CA . VAL A 1 116 ? 2.277 -4.720 6.064 1.00 96.75 116 VAL A CA 1
ATOM 948 C C . VAL A 1 116 ? 3.140 -5.884 5.602 1.00 96.75 116 VAL A C 1
ATOM 950 O O . VAL A 1 116 ? 4.369 -5.800 5.633 1.00 96.75 116 VAL A O 1
ATOM 953 N N . LYS A 1 117 ? 2.502 -6.979 5.192 1.00 95.50 117 LYS A N 1
ATOM 954 C CA . LYS A 1 117 ? 3.178 -8.137 4.606 1.00 95.50 117 LYS A CA 1
ATOM 955 C C . LYS A 1 117 ? 3.034 -8.075 3.093 1.00 95.50 117 LYS A C 1
ATOM 957 O O . LYS A 1 117 ? 1.923 -7.975 2.588 1.00 95.50 117 LYS A O 1
ATOM 962 N N . LEU A 1 118 ? 4.158 -8.111 2.395 1.00 93.69 118 LEU A N 1
ATOM 963 C CA . LEU A 1 118 ? 4.230 -8.106 0.940 1.00 93.69 118 LEU A CA 1
ATOM 964 C C . LEU A 1 118 ? 4.679 -9.486 0.475 1.00 93.69 118 LEU A C 1
ATOM 966 O O . LEU A 1 118 ? 5.656 -10.015 1.013 1.00 93.69 118 LEU A O 1
ATOM 970 N N . SER A 1 119 ? 3.986 -10.046 -0.516 1.00 92.00 119 SER A N 1
ATOM 971 C CA . SER A 1 119 ? 4.414 -11.269 -1.203 1.00 92.00 119 SER A CA 1
ATOM 972 C C . SER A 1 119 ? 5.677 -11.016 -2.028 1.00 92.00 119 SER A C 1
ATOM 974 O O . SER A 1 119 ? 6.600 -11.826 -2.001 1.00 92.00 119 SER A O 1
ATOM 976 N N . ASP A 1 120 ? 5.756 -9.860 -2.691 1.00 92.06 120 ASP A N 1
ATOM 977 C CA . ASP A 1 120 ? 6.952 -9.371 -3.370 1.00 92.06 120 ASP A CA 1
ATOM 978 C C . ASP A 1 120 ? 6.889 -7.846 -3.606 1.00 92.06 120 ASP A C 1
ATOM 980 O O . ASP A 1 120 ? 5.958 -7.159 -3.181 1.00 92.06 120 ASP A O 1
ATOM 984 N N . TYR A 1 121 ? 7.912 -7.293 -4.258 1.00 91.81 121 TYR A N 1
ATOM 985 C CA . TYR A 1 121 ? 8.017 -5.882 -4.625 1.00 91.81 121 TYR A CA 1
ATOM 986 C C . TYR A 1 121 ? 8.989 -5.677 -5.791 1.00 91.81 121 TYR A C 1
ATOM 988 O O . TYR A 1 121 ? 9.902 -6.474 -6.015 1.00 91.81 121 TYR A O 1
ATOM 996 N N . ALA A 1 122 ? 8.851 -4.550 -6.493 1.00 90.38 122 ALA A N 1
ATOM 997 C CA . ALA A 1 122 ? 9.704 -4.205 -7.625 1.00 90.38 122 ALA A CA 1
ATOM 998 C C . ALA A 1 122 ? 11.200 -4.177 -7.253 1.00 90.38 122 ALA A C 1
ATOM 1000 O O . ALA A 1 122 ? 11.614 -3.507 -6.307 1.00 90.38 122 ALA A O 1
ATOM 1001 N N . LYS A 1 123 ? 12.039 -4.868 -8.037 1.00 88.31 123 LYS A N 1
ATOM 1002 C CA . LYS A 1 123 ? 13.501 -4.875 -7.832 1.00 88.31 123 LYS A CA 1
ATOM 1003 C C . LYS A 1 123 ? 14.239 -3.868 -8.704 1.00 88.31 123 LYS A C 1
ATOM 1005 O O . LYS A 1 123 ? 15.364 -3.506 -8.376 1.00 88.31 123 LYS A O 1
ATOM 1010 N N . LYS A 1 124 ? 13.639 -3.414 -9.818 1.00 87.19 124 LYS A N 1
ATOM 1011 C CA . LYS A 1 124 ? 14.276 -2.443 -10.727 1.00 87.19 124 LYS A CA 1
ATOM 1012 C C . LYS A 1 124 ? 14.422 -1.072 -10.065 1.00 87.19 124 LYS A C 1
ATOM 1014 O O . LYS A 1 124 ? 15.523 -0.530 -10.012 1.00 87.19 124 LYS A O 1
ATOM 1019 N N . PHE A 1 125 ? 13.307 -0.544 -9.577 1.00 90.31 125 PHE A N 1
ATOM 1020 C CA . PHE A 1 125 ? 13.258 0.672 -8.785 1.00 90.31 125 PHE A CA 1
ATOM 1021 C C . PHE A 1 125 ? 12.738 0.296 -7.406 1.00 90.31 125 PHE A C 1
ATOM 1023 O O . PHE A 1 125 ? 11.557 -0.010 -7.258 1.00 90.31 125 PHE A O 1
ATOM 1030 N N . LEU A 1 126 ? 13.634 0.252 -6.423 1.00 92.00 126 LEU A N 1
ATOM 1031 C CA . LEU A 1 126 ? 13.293 -0.214 -5.083 1.00 92.00 126 LEU A CA 1
ATOM 1032 C C . LEU A 1 126 ? 12.261 0.721 -4.426 1.00 92.00 126 LEU A C 1
ATOM 1034 O O . LEU A 1 126 ? 12.548 1.916 -4.280 1.00 92.00 126 LEU A O 1
ATOM 1038 N N . PRO A 1 127 ? 11.087 0.217 -4.000 1.00 93.12 127 PRO A N 1
ATOM 1039 C CA . PRO A 1 127 ? 10.028 1.077 -3.494 1.00 93.12 127 PRO A CA 1
ATOM 1040 C C . PRO A 1 127 ? 10.370 1.727 -2.153 1.00 93.12 127 PRO A C 1
ATOM 1042 O O . PRO A 1 127 ? 10.975 1.121 -1.267 1.00 93.12 127 PRO A O 1
ATOM 1045 N N . LEU A 1 128 ? 9.900 2.960 -1.985 1.00 94.62 128 LEU A N 1
ATOM 1046 C CA . LEU A 1 128 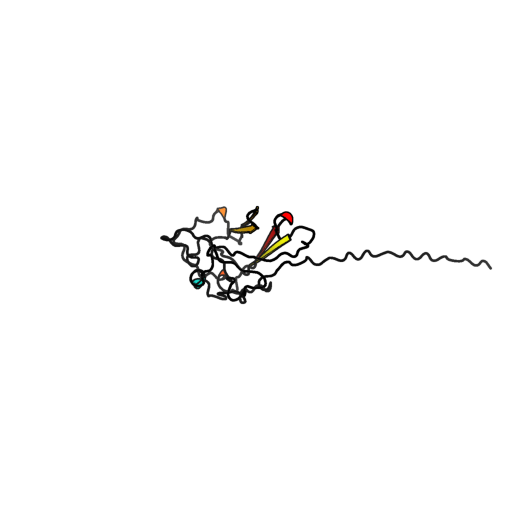? 9.837 3.647 -0.702 1.00 94.62 128 LEU A CA 1
ATOM 1047 C C . LEU A 1 128 ? 8.383 3.641 -0.236 1.00 94.62 128 LEU A C 1
ATOM 1049 O O . LEU A 1 128 ? 7.576 4.440 -0.710 1.00 94.62 128 LEU A O 1
ATOM 1053 N N . MET A 1 129 ? 8.041 2.753 0.696 1.00 95.56 129 MET A N 1
ATOM 1054 C CA . MET A 1 129 ? 6.695 2.720 1.256 1.00 95.56 129 MET A CA 1
ATOM 1055 C C . MET A 1 129 ? 6.513 3.898 2.207 1.00 95.56 129 MET A C 1
ATOM 1057 O O . MET A 1 129 ? 7.271 4.052 3.167 1.00 95.56 129 MET A O 1
A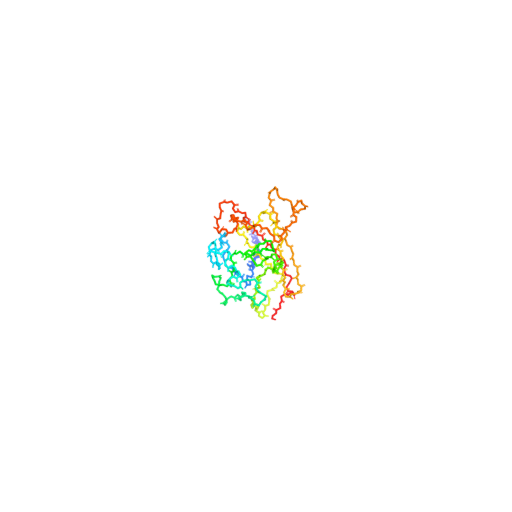TOM 1061 N N . LYS A 1 130 ? 5.496 4.719 1.953 1.00 96.69 130 LYS A N 1
ATOM 1062 C CA . LYS A 1 130 ? 5.062 5.798 2.840 1.00 96.69 130 LYS A CA 1
ATOM 1063 C C . LYS A 1 130 ? 3.718 5.419 3.451 1.00 96.69 130 LYS A C 1
ATOM 1065 O O . LYS A 1 130 ? 2.808 5.035 2.729 1.00 96.69 130 LYS A O 1
ATOM 1070 N N . VAL A 1 131 ? 3.596 5.589 4.763 1.00 97.25 131 VAL A N 1
ATOM 1071 C CA . VAL A 1 131 ? 2.340 5.441 5.504 1.00 97.25 131 VAL A CA 1
ATOM 1072 C C . VAL A 1 131 ? 2.044 6.764 6.194 1.00 97.25 131 VAL A C 1
ATOM 1074 O O . VAL A 1 131 ? 2.915 7.315 6.871 1.00 97.25 131 VAL A O 1
ATOM 1077 N N . THR A 1 132 ? 0.821 7.261 6.028 1.00 96.75 132 THR A N 1
ATOM 1078 C CA . THR A 1 132 ? 0.305 8.421 6.756 1.00 96.75 132 THR A CA 1
ATOM 1079 C C . THR A 1 132 ? -0.911 7.994 7.569 1.00 96.75 132 THR A C 1
ATOM 1081 O O . THR A 1 132 ? -1.759 7.263 7.068 1.00 96.75 132 THR A O 1
ATOM 1084 N N . VAL A 1 133 ? -0.996 8.439 8.823 1.00 96.56 133 VAL A N 1
ATOM 1085 C CA . VAL A 1 133 ? -2.116 8.138 9.725 1.00 96.56 133 VAL A CA 1
ATOM 1086 C C . VAL A 1 133 ? -2.725 9.448 10.217 1.00 96.56 133 VAL A C 1
ATOM 1088 O O . VAL A 1 133 ? -2.046 10.239 10.880 1.00 96.56 133 VAL A O 1
ATOM 1091 N N . ASN A 1 134 ? -4.004 9.669 9.895 1.00 93.75 134 ASN A N 1
ATOM 1092 C CA . ASN A 1 134 ? -4.810 10.827 10.316 1.00 93.75 134 ASN A CA 1
ATOM 1093 C C . ASN A 1 134 ? -4.120 12.192 10.115 1.00 93.75 134 ASN A C 1
ATOM 1095 O O . ASN A 1 134 ? -4.252 13.071 10.975 1.00 93.75 134 ASN A O 1
ATOM 1099 N N . ASP A 1 135 ? -3.314 12.316 9.053 1.00 91.06 135 ASP A N 1
ATOM 1100 C CA . ASP A 1 135 ? -2.475 13.476 8.700 1.00 91.06 135 ASP A CA 1
ATOM 1101 C C . ASP A 1 135 ? -1.527 13.981 9.801 1.00 91.06 135 ASP A C 1
ATOM 1103 O O . ASP A 1 135 ? -0.936 15.053 9.695 1.00 91.06 135 ASP A O 1
ATOM 1107 N N . LYS A 1 136 ? -1.355 13.201 10.871 1.00 94.06 136 LYS A N 1
ATOM 1108 C CA . LYS A 1 136 ? -0.552 13.558 12.048 1.00 94.06 136 LYS A CA 1
ATOM 1109 C C . LYS A 1 136 ? 0.768 12.812 12.103 1.00 94.06 136 LYS A C 1
ATOM 1111 O O . LYS A 1 136 ? 1.759 13.350 12.582 1.00 94.06 136 LYS A O 1
ATOM 1116 N N . LEU A 1 137 ? 0.769 11.568 11.636 1.00 96.19 137 LEU A N 1
ATOM 1117 C CA . LEU A 1 137 ? 1.945 10.716 11.626 1.00 96.19 137 LEU A CA 1
ATOM 1118 C C . LEU A 1 137 ? 2.279 10.347 10.190 1.00 96.19 137 LEU A C 1
ATOM 1120 O O . LEU A 1 137 ? 1.426 9.842 9.466 1.00 96.19 137 LEU A O 1
ATOM 1124 N N . GLN A 1 138 ? 3.533 10.560 9.804 1.00 97.56 138 GLN A N 1
ATOM 1125 C CA . GLN A 1 138 ? 4.070 10.120 8.527 1.00 97.56 138 GLN A CA 1
ATOM 1126 C C . GLN A 1 138 ? 5.312 9.271 8.770 1.00 97.56 138 GLN A C 1
ATOM 1128 O O . GLN A 1 138 ? 6.258 9.700 9.426 1.00 97.56 138 GLN A O 1
ATOM 1133 N N . MET A 1 139 ? 5.333 8.084 8.177 1.00 97.81 139 MET A N 1
ATOM 1134 C CA . MET A 1 139 ? 6.445 7.145 8.261 1.00 97.81 139 MET A CA 1
ATOM 1135 C C . MET A 1 139 ? 6.856 6.703 6.864 1.00 97.81 139 MET A C 1
ATOM 1137 O O . MET A 1 139 ? 6.044 6.678 5.937 1.00 97.81 139 MET A O 1
ATOM 1141 N N . LYS A 1 140 ? 8.134 6.365 6.705 1.00 97.44 140 LYS A N 1
ATOM 1142 C CA . LYS A 1 140 ? 8.694 5.880 5.444 1.00 97.44 140 LYS A CA 1
ATOM 1143 C C . LYS A 1 140 ? 9.590 4.677 5.710 1.00 97.44 140 LYS A C 1
ATOM 1145 O O . LYS A 1 140 ? 10.389 4.713 6.642 1.00 97.44 140 LYS A O 1
ATOM 1150 N N . LYS A 1 141 ? 9.487 3.642 4.880 1.00 97.06 141 LYS A N 1
ATOM 1151 C CA . LYS A 1 141 ? 10.389 2.487 4.878 1.00 97.06 141 LYS A CA 1
ATOM 1152 C C . LYS A 1 141 ? 10.874 2.215 3.462 1.00 97.06 141 LYS A C 1
ATOM 1154 O O . LYS A 1 141 ? 10.075 1.949 2.568 1.00 97.06 141 LYS A O 1
ATOM 1159 N N . GLN A 1 142 ? 12.184 2.321 3.270 1.00 95.81 142 GLN A N 1
ATOM 1160 C CA . GLN A 1 142 ? 12.842 1.971 2.017 1.00 95.81 142 GLN A CA 1
ATOM 1161 C C . GLN A 1 142 ? 13.000 0.455 1.956 1.00 95.81 142 GLN A C 1
ATOM 1163 O O . GLN A 1 142 ? 13.583 -0.131 2.868 1.00 95.81 142 GLN A O 1
ATOM 1168 N N . LEU A 1 143 ? 12.507 -0.169 0.889 1.00 94.12 143 LEU A N 1
ATOM 1169 C CA . LEU A 1 143 ? 12.779 -1.576 0.632 1.00 94.12 143 LEU A CA 1
ATOM 1170 C C . LEU A 1 143 ? 14.175 -1.721 0.021 1.00 94.12 143 LEU A C 1
ATOM 1172 O O . LEU A 1 143 ? 14.625 -0.866 -0.747 1.00 94.12 143 LEU A O 1
ATOM 1176 N N . THR A 1 144 ? 14.856 -2.804 0.373 1.00 93.00 144 THR A N 1
ATOM 1177 C CA . THR A 1 144 ? 16.186 -3.170 -0.129 1.00 93.00 144 THR A CA 1
ATOM 1178 C C . THR A 1 144 ? 16.102 -4.507 -0.849 1.00 93.00 144 THR A C 1
ATOM 1180 O O . THR A 1 144 ? 15.162 -5.263 -0.634 1.00 93.00 144 THR A O 1
ATOM 1183 N N . ALA A 1 145 ? 17.051 -4.815 -1.724 1.00 89.81 145 ALA A N 1
ATOM 1184 C CA . ALA A 1 145 ? 17.178 -6.143 -2.316 1.00 89.81 145 ALA A CA 1
ATOM 1185 C C . ALA A 1 145 ? 18.660 -6.485 -2.458 1.00 89.81 145 ALA A C 1
ATOM 1187 O O . ALA A 1 145 ? 19.491 -5.586 -2.603 1.00 89.81 145 ALA A O 1
ATOM 1188 N N . GLU A 1 146 ? 18.993 -7.772 -2.408 1.00 88.38 146 GLU A N 1
ATOM 1189 C CA . GLU A 1 146 ? 20.373 -8.223 -2.561 1.00 88.38 146 GLU A CA 1
ATOM 1190 C C . GLU A 1 146 ? 20.956 -7.757 -3.905 1.00 88.38 146 GLU A C 1
ATOM 1192 O O . GLU A 1 146 ? 20.287 -7.782 -4.939 1.00 88.38 146 GLU A O 1
ATOM 1197 N N . GLY A 1 147 ? 22.192 -7.251 -3.882 1.00 88.12 147 GLY A N 1
ATOM 1198 C CA . GLY A 1 147 ? 22.861 -6.719 -5.073 1.00 88.12 147 GLY A CA 1
ATOM 1199 C C . GLY A 1 147 ? 22.274 -5.411 -5.623 1.00 88.12 147 GLY A C 1
ATOM 1200 O O . GLY A 1 147 ? 22.683 -4.971 -6.697 1.00 88.12 147 GLY A O 1
ATOM 1201 N N . ARG A 1 148 ? 21.328 -4.769 -4.921 1.00 88.19 148 ARG A N 1
ATOM 1202 C CA . ARG A 1 148 ? 20.710 -3.495 -5.323 1.00 88.19 148 ARG A CA 1
ATOM 1203 C C . ARG A 1 148 ? 20.977 -2.416 -4.281 1.00 88.19 148 ARG A C 1
ATOM 1205 O O . ARG A 1 148 ? 20.684 -2.596 -3.104 1.00 88.19 148 ARG A O 1
ATOM 1212 N N . ASP A 1 149 ? 21.466 -1.264 -4.730 1.00 89.62 149 ASP A N 1
ATOM 1213 C CA . ASP A 1 149 ? 21.648 -0.084 -3.885 1.00 89.62 149 ASP A CA 1
ATOM 1214 C C . ASP A 1 149 ? 20.825 1.089 -4.428 1.00 89.62 149 ASP A C 1
ATOM 1216 O O . ASP A 1 149 ? 20.962 1.503 -5.578 1.00 89.62 149 ASP A O 1
ATOM 1220 N N . VAL A 1 150 ? 19.968 1.640 -3.569 1.00 90.25 150 VAL A N 1
ATOM 1221 C CA . VAL A 1 150 ? 19.120 2.800 -3.868 1.00 90.25 150 VAL A CA 1
ATOM 1222 C C . VAL A 1 150 ? 19.965 4.030 -4.204 1.00 90.25 150 VAL A C 1
ATOM 1224 O O . VAL A 1 150 ? 19.553 4.845 -5.024 1.00 90.25 150 VAL A O 1
ATOM 1227 N N . LYS A 1 151 ? 21.157 4.169 -3.609 1.00 90.00 151 LYS A N 1
ATOM 1228 C CA . LYS A 1 151 ? 22.036 5.331 -3.815 1.00 90.00 151 LYS A CA 1
ATOM 1229 C C . LYS A 1 151 ? 22.676 5.360 -5.199 1.00 90.00 151 LYS A C 1
ATOM 1231 O O . LYS A 1 151 ? 23.010 6.435 -5.685 1.00 90.00 151 LYS A O 1
ATOM 1236 N N . THR A 1 152 ? 22.866 4.194 -5.812 1.00 91.25 152 THR A N 1
ATOM 1237 C CA . THR A 1 152 ? 23.452 4.054 -7.155 1.00 91.25 152 THR A CA 1
ATOM 1238 C C . THR A 1 152 ? 22.394 3.784 -8.224 1.00 91.25 152 THR A C 1
ATOM 1240 O O . THR A 1 152 ? 22.712 3.699 -9.410 1.00 91.25 152 THR A O 1
ATOM 1243 N N . GLN A 1 153 ? 21.125 3.680 -7.822 1.00 87.69 153 GLN A N 1
ATOM 1244 C CA . GLN A 1 153 ? 20.004 3.487 -8.725 1.00 87.69 153 GLN A CA 1
ATOM 1245 C C . GLN A 1 153 ? 19.842 4.695 -9.652 1.00 87.69 153 GLN A C 1
ATOM 1247 O O . GLN A 1 153 ? 19.826 5.847 -9.218 1.00 87.69 153 GLN A O 1
ATOM 1252 N N . THR A 1 154 ? 19.664 4.427 -10.943 1.00 90.12 154 THR A N 1
ATOM 1253 C CA . THR A 1 154 ? 19.377 5.469 -11.930 1.00 90.12 154 THR A CA 1
ATOM 1254 C C . THR A 1 154 ? 18.047 6.151 -11.627 1.00 90.12 154 THR A C 1
ATOM 1256 O O . THR A 1 154 ? 17.089 5.499 -11.205 1.00 90.12 154 THR A O 1
ATOM 1259 N N . LEU A 1 155 ? 17.956 7.453 -11.900 1.00 88.12 155 LEU A N 1
ATOM 1260 C CA . LEU A 1 155 ? 16.686 8.166 -11.800 1.00 88.12 155 LEU A CA 1
ATOM 1261 C C . LEU A 1 155 ? 15.702 7.637 -12.855 1.00 88.12 155 LEU A C 1
ATOM 1263 O O . LEU A 1 155 ? 16.093 7.476 -14.015 1.00 88.12 155 LEU A O 1
ATOM 1267 N N . PRO A 1 156 ? 14.445 7.359 -12.477 1.00 88.75 156 PRO A N 1
ATOM 1268 C CA . PRO A 1 156 ? 13.449 6.895 -13.425 1.00 88.75 156 PRO A CA 1
ATOM 1269 C C . PRO A 1 156 ? 12.982 8.030 -14.337 1.00 88.75 156 PRO A C 1
ATOM 1271 O O . PRO A 1 156 ? 13.015 9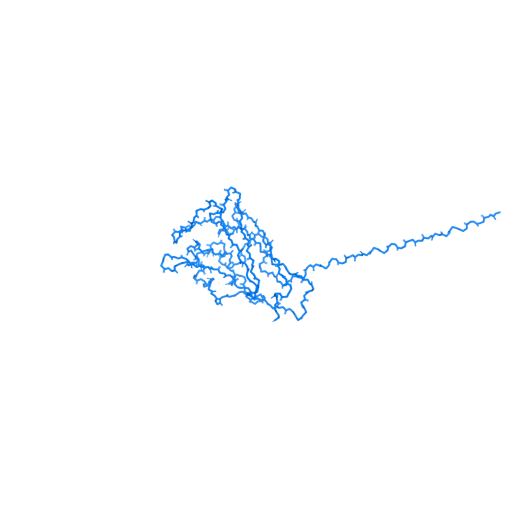.209 -13.980 1.00 88.75 156 PRO A O 1
ATOM 1274 N N . THR A 1 157 ? 12.482 7.661 -15.510 1.00 88.19 157 THR A N 1
ATOM 1275 C CA . THR A 1 157 ? 11.883 8.587 -16.476 1.00 88.19 157 THR A CA 1
ATOM 1276 C C . THR A 1 157 ? 10.373 8.373 -16.598 1.00 88.19 157 THR A C 1
ATOM 1278 O O . THR A 1 157 ? 9.851 7.314 -16.274 1.00 88.19 157 THR A O 1
ATOM 1281 N N . LEU A 1 158 ? 9.643 9.333 -17.169 1.00 84.75 158 LEU A N 1
ATOM 1282 C CA . LEU A 1 158 ? 8.218 9.152 -17.504 1.00 84.75 158 LEU A CA 1
ATOM 1283 C C . LEU A 1 158 ? 7.975 8.119 -18.628 1.00 84.75 158 LEU A C 1
ATOM 1285 O O . LEU A 1 158 ? 6.853 7.968 -19.100 1.00 84.75 158 LEU A O 1
ATOM 1289 N N . ARG A 1 159 ? 9.027 7.451 -19.113 1.00 85.31 159 ARG A N 1
ATOM 1290 C CA . ARG A 1 159 ? 8.996 6.464 -20.198 1.00 85.31 159 ARG A CA 1
ATOM 1291 C C . ARG A 1 159 ? 9.547 5.109 -19.753 1.00 85.31 159 ARG A C 1
ATOM 1293 O O . ARG A 1 159 ? 9.921 4.304 -20.608 1.00 85.31 159 ARG A O 1
ATOM 1300 N N . GLU A 1 160 ? 9.631 4.859 -18.444 1.00 88.06 160 GLU A N 1
ATOM 1301 C CA . GLU A 1 160 ? 9.997 3.534 -17.951 1.00 88.06 160 GLU A CA 1
ATOM 1302 C C . GLU A 1 160 ? 9.043 2.494 -18.533 1.00 88.06 160 GLU A C 1
ATOM 1304 O O . GLU A 1 160 ? 7.833 2.573 -18.352 1.00 88.06 160 GLU A O 1
ATOM 1309 N N . LYS A 1 161 ? 9.581 1.509 -19.255 1.00 82.44 161 LYS A N 1
ATOM 1310 C CA . LYS A 1 161 ? 8.763 0.387 -19.714 1.00 82.44 161 LYS A CA 1
ATOM 1311 C C . LYS A 1 161 ? 8.248 -0.363 -18.494 1.00 82.44 161 LYS A C 1
ATOM 1313 O O . LYS A 1 161 ? 9.036 -0.666 -17.594 1.00 82.44 161 LYS A O 1
ATOM 1318 N N . THR A 1 162 ? 6.965 -0.716 -18.509 1.00 75.50 162 THR A N 1
ATOM 1319 C CA . THR A 1 162 ? 6.437 -1.714 -17.584 1.00 75.50 162 THR A CA 1
ATOM 1320 C C . THR A 1 162 ? 7.235 -2.992 -17.778 1.00 75.50 162 THR A C 1
ATOM 1322 O O . THR A 1 162 ? 7.284 -3.551 -18.874 1.00 75.50 162 THR A O 1
ATOM 1325 N N . VAL A 1 163 ? 7.925 -3.401 -16.724 1.00 67.81 163 VAL A N 1
ATOM 1326 C CA . VAL A 1 163 ? 8.545 -4.715 -16.670 1.00 67.81 163 VAL A CA 1
ATOM 1327 C C . VAL A 1 163 ? 7.481 -5.613 -16.078 1.00 67.81 163 VAL A C 1
ATOM 1329 O O . VAL A 1 163 ? 7.020 -5.339 -14.970 1.00 67.81 163 VAL A O 1
ATOM 1332 N N . ASP A 1 164 ? 7.079 -6.639 -16.819 1.00 63.25 164 ASP A N 1
ATOM 1333 C CA . ASP A 1 164 ? 6.213 -7.698 -16.306 1.00 63.25 164 ASP A CA 1
ATOM 1334 C C . ASP A 1 164 ? 7.045 -8.535 -15.325 1.00 63.25 164 ASP A C 1
ATOM 1336 O O . ASP A 1 164 ? 7.655 -9.550 -15.657 1.00 63.25 164 ASP A O 1
ATOM 1340 N N . SER A 1 165 ? 7.262 -7.948 -14.151 1.00 68.12 165 SER A N 1
ATOM 1341 C CA . SER A 1 165 ? 8.104 -8.497 -13.104 1.00 68.12 165 SER A CA 1
ATOM 1342 C C . SER A 1 165 ? 7.344 -9.642 -12.458 1.00 68.12 165 SER A C 1
ATOM 1344 O O . SER A 1 165 ? 6.155 -9.499 -12.196 1.00 68.12 165 SER A O 1
ATOM 1346 N N . ALA A 1 166 ? 8.047 -10.715 -12.099 1.00 69.44 166 ALA A N 1
ATOM 1347 C CA . ALA A 1 166 ? 7.537 -11.774 -11.227 1.00 69.44 166 ALA A CA 1
ATOM 1348 C C . ALA A 1 166 ? 6.719 -11.225 -10.038 1.00 69.44 166 ALA A C 1
ATOM 1350 O O . ALA A 1 166 ? 5.639 -11.720 -9.753 1.00 69.44 166 ALA A O 1
ATOM 1351 N N . ALA A 1 167 ? 7.166 -10.114 -9.444 1.00 76.06 167 ALA A N 1
ATOM 1352 C CA . ALA A 1 167 ? 6.465 -9.376 -8.393 1.00 76.06 167 ALA A CA 1
ATOM 1353 C C . ALA A 1 167 ? 5.014 -8.935 -8.695 1.00 76.06 167 ALA A C 1
ATOM 1355 O O . ALA A 1 167 ? 4.267 -8.650 -7.763 1.00 76.06 167 ALA A O 1
ATOM 1356 N N . LEU A 1 168 ? 4.618 -8.815 -9.966 1.00 82.62 168 LEU A N 1
ATOM 1357 C CA . LEU A 1 168 ? 3.250 -8.478 -10.387 1.00 82.62 168 LEU A CA 1
ATOM 1358 C C . LEU A 1 168 ? 2.377 -9.720 -10.581 1.00 82.62 168 LEU A C 1
ATOM 1360 O O . LEU A 1 168 ? 1.172 -9.586 -10.782 1.00 82.62 168 LEU A O 1
ATOM 1364 N N . VAL A 1 169 ? 2.962 -10.914 -10.513 1.00 76.75 169 VAL A N 1
ATOM 1365 C CA . VAL A 1 169 ? 2.251 -12.187 -10.567 1.00 76.75 169 VAL A CA 1
ATOM 1366 C C . VAL A 1 169 ? 2.216 -12.763 -9.157 1.00 76.75 169 VAL A C 1
ATOM 1368 O O . VAL A 1 169 ? 3.251 -13.000 -8.535 1.00 76.75 169 VAL A O 1
ATOM 1371 N N . SER A 1 170 ? 1.009 -12.987 -8.638 1.00 66.19 170 SER A N 1
ATOM 1372 C CA . SER A 1 170 ? 0.834 -13.679 -7.355 1.00 66.19 170 SER A CA 1
ATOM 1373 C C . SER A 1 170 ? 1.589 -15.019 -7.371 1.00 66.19 170 SER A C 1
ATOM 1375 O O . SER A 1 170 ? 1.425 -15.800 -8.307 1.00 66.19 170 SER A O 1
ATOM 1377 N N . GLN A 1 171 ? 2.414 -15.277 -6.347 1.00 66.44 171 GLN A N 1
ATOM 1378 C CA . GLN A 1 171 ? 3.143 -16.544 -6.140 1.00 66.44 171 GLN A CA 1
ATOM 1379 C C . GLN A 1 171 ? 4.228 -16.881 -7.186 1.00 66.44 171 GLN A C 1
ATOM 1381 O O . GLN A 1 171 ? 4.447 -18.050 -7.510 1.00 66.44 171 GLN A O 1
ATOM 1386 N N . ALA A 1 172 ? 4.950 -15.887 -7.707 1.00 68.94 172 ALA A N 1
ATOM 1387 C CA . ALA A 1 172 ? 6.122 -16.166 -8.535 1.00 68.94 172 ALA A CA 1
ATOM 1388 C C . ALA A 1 172 ? 7.221 -16.943 -7.774 1.00 68.94 172 ALA A C 1
ATOM 1390 O O . ALA A 1 172 ? 7.439 -16.747 -6.578 1.00 68.94 172 ALA A O 1
ATOM 1391 N N . ALA A 1 173 ? 7.935 -17.825 -8.482 1.00 69.50 173 ALA A N 1
ATOM 1392 C CA . ALA A 1 173 ? 8.923 -18.738 -7.894 1.00 69.50 173 ALA A CA 1
ATOM 1393 C C . ALA A 1 173 ? 10.145 -18.032 -7.267 1.00 69.50 173 ALA A C 1
ATOM 1395 O O . ALA A 1 173 ? 10.811 -18.604 -6.407 1.00 69.50 173 ALA A O 1
ATOM 1396 N N . ASP A 1 174 ? 10.438 -16.806 -7.693 1.00 77.75 174 ASP A N 1
ATOM 1397 C CA . ASP A 1 174 ? 11.543 -15.948 -7.252 1.00 77.75 174 ASP A CA 1
ATOM 1398 C C . ASP A 1 174 ? 11.078 -14.756 -6.390 1.00 77.75 174 ASP A C 1
ATOM 1400 O O . ASP A 1 174 ? 11.831 -13.801 -6.178 1.00 77.75 174 ASP A O 1
ATOM 1404 N N . ALA A 1 175 ? 9.848 -14.810 -5.866 1.00 84.88 175 ALA A N 1
ATOM 1405 C CA . ALA A 1 175 ? 9.303 -13.773 -4.998 1.00 84.88 175 ALA A CA 1
ATOM 1406 C C . ALA A 1 175 ? 10.160 -13.566 -3.735 1.00 84.88 175 ALA A C 1
ATOM 1408 O O . ALA A 1 175 ? 10.704 -14.511 -3.158 1.00 84.88 175 ALA A O 1
ATOM 1409 N N . THR A 1 176 ? 10.254 -12.318 -3.261 1.00 89.62 176 THR A N 1
ATOM 1410 C CA . THR A 1 176 ? 10.941 -11.972 -2.005 1.00 89.62 176 THR A CA 1
ATOM 1411 C C . THR A 1 176 ? 9.944 -11.441 -0.963 1.00 89.62 176 THR A C 1
ATOM 1413 O O . THR A 1 176 ? 9.793 -10.218 -0.828 1.00 89.62 176 THR A O 1
ATOM 1416 N N . PRO A 1 177 ? 9.278 -12.318 -0.185 1.00 91.88 177 PRO A N 1
ATOM 1417 C CA . PRO A 1 177 ? 8.344 -11.888 0.847 1.00 91.88 177 PRO A CA 1
ATOM 1418 C C . PRO A 1 177 ? 9.012 -10.971 1.867 1.00 91.88 177 PRO A C 1
ATOM 1420 O O . PRO A 1 177 ? 10.134 -11.216 2.310 1.00 91.88 177 PRO A O 1
ATOM 1423 N N . THR A 1 178 ? 8.334 -9.895 2.255 1.00 93.00 178 THR A N 1
ATOM 1424 C CA . THR A 1 178 ? 8.876 -8.905 3.196 1.00 93.00 178 THR A CA 1
ATOM 1425 C C . THR A 1 178 ? 7.793 -8.408 4.140 1.00 93.00 178 THR A C 1
ATOM 1427 O O . THR A 1 178 ? 6.648 -8.206 3.750 1.00 93.00 178 THR A O 1
ATOM 1430 N N . THR A 1 179 ? 8.159 -8.192 5.403 1.00 96.00 179 THR A N 1
ATOM 1431 C CA . THR A 1 179 ? 7.270 -7.611 6.416 1.00 96.00 179 THR A CA 1
ATOM 1432 C C . THR A 1 179 ? 7.764 -6.227 6.820 1.00 96.00 179 THR A C 1
ATOM 1434 O O . THR A 1 179 ? 8.936 -6.037 7.145 1.00 96.00 179 THR A O 1
ATOM 1437 N N . LEU A 1 180 ? 6.860 -5.250 6.815 1.00 96.69 180 LEU A N 1
ATOM 1438 C CA . LEU A 1 180 ? 7.120 -3.867 7.192 1.00 96.69 180 LEU A CA 1
ATOM 1439 C C . LEU A 1 180 ? 6.247 -3.494 8.389 1.00 96.69 180 LEU A C 1
ATOM 1441 O O . LEU A 1 180 ? 5.026 -3.489 8.301 1.00 96.69 180 LEU A O 1
ATOM 1445 N N . GLU A 1 181 ? 6.885 -3.152 9.503 1.00 97.12 181 GLU A N 1
ATOM 1446 C CA . GLU A 1 181 ? 6.182 -2.733 10.722 1.00 97.12 181 GLU A CA 1
ATOM 1447 C C . GLU A 1 181 ? 6.260 -1.221 10.945 1.00 97.12 181 GLU A C 1
ATOM 1449 O O . GLU A 1 181 ? 7.337 -0.632 10.867 1.00 97.12 181 GLU A O 1
ATOM 1454 N N . PHE A 1 182 ? 5.144 -0.581 11.256 1.00 97.00 182 PHE A N 1
ATOM 1455 C CA . PHE A 1 182 ? 5.065 0.854 11.497 1.00 97.00 182 PHE A CA 1
ATOM 1456 C C . PHE A 1 182 ? 4.458 1.095 12.874 1.00 97.00 182 PHE A C 1
ATOM 1458 O O . PHE A 1 182 ? 3.321 0.701 13.120 1.00 97.00 182 PHE A O 1
ATOM 1465 N N . GLN A 1 183 ? 5.221 1.721 13.769 1.00 95.94 183 GLN A N 1
ATOM 1466 C CA . GLN A 1 183 ? 4.766 2.027 15.124 1.00 95.94 183 GLN A CA 1
ATOM 1467 C C . GLN A 1 183 ? 3.852 3.254 15.104 1.00 95.94 183 GLN A C 1
ATOM 1469 O O . GLN A 1 183 ? 4.221 4.299 14.572 1.00 95.94 183 GLN A O 1
ATOM 1474 N N . ILE A 1 184 ? 2.656 3.117 15.667 1.00 94.69 184 ILE A N 1
ATOM 1475 C CA . ILE A 1 184 ? 1.599 4.125 15.682 1.00 94.69 184 ILE A CA 1
ATOM 1476 C C . ILE A 1 184 ? 1.259 4.425 17.142 1.00 94.69 184 ILE A C 1
ATOM 1478 O O . ILE A 1 184 ? 0.574 3.624 17.785 1.00 94.69 184 ILE A O 1
ATOM 1482 N N . PRO A 1 185 ? 1.691 5.581 17.666 1.00 92.62 185 PRO A N 1
ATOM 1483 C CA . PRO A 1 185 ? 1.315 6.004 19.003 1.00 92.62 185 PRO A CA 1
ATOM 1484 C C . PRO A 1 185 ? -0.208 6.099 19.169 1.00 92.62 185 PRO A C 1
ATOM 1486 O O . PRO A 1 185 ? -0.930 6.509 18.253 1.00 92.62 185 PRO A O 1
ATOM 1489 N N . ASN A 1 186 ? -0.716 5.701 20.335 1.00 88.75 186 ASN A N 1
ATOM 1490 C CA . ASN A 1 186 ? -2.163 5.597 20.588 1.00 88.75 186 ASN A CA 1
ATOM 1491 C C . ASN A 1 186 ? -2.929 6.927 20.382 1.00 88.75 186 ASN A C 1
ATOM 1493 O O . ASN A 1 186 ? -4.089 6.957 19.946 1.00 88.75 186 ASN A O 1
ATOM 1497 N N . ASP A 1 187 ? -2.281 8.053 20.674 1.00 89.31 187 ASP A N 1
ATOM 1498 C CA . ASP A 1 187 ? -2.830 9.409 20.561 1.00 89.31 187 ASP A CA 1
ATOM 1499 C C . ASP A 1 187 ? -3.034 9.876 19.106 1.00 89.31 187 ASP A C 1
ATOM 1501 O O . ASP A 1 187 ? -3.820 10.796 18.848 1.00 89.31 187 ASP A O 1
ATOM 1505 N N . ILE A 1 188 ? -2.385 9.217 18.140 1.00 91.81 188 ILE A N 1
ATOM 1506 C CA . ILE A 1 188 ? -2.548 9.488 16.706 1.00 91.81 188 ILE A CA 1
ATOM 1507 C C . ILE A 1 188 ? -3.899 8.988 16.194 1.00 91.81 188 ILE A C 1
ATOM 1509 O O . ILE A 1 188 ? -4.530 9.633 15.346 1.00 91.81 188 ILE A O 1
ATOM 1513 N N . LEU A 1 189 ? -4.363 7.848 16.705 1.00 88.00 189 LEU A N 1
ATOM 1514 C CA . LEU A 1 189 ? -5.658 7.283 16.343 1.00 88.00 189 LEU A CA 1
ATOM 1515 C C . LEU A 1 189 ? -6.789 8.138 16.930 1.00 88.00 189 LEU A C 1
ATOM 1517 O O . LEU A 1 189 ? -6.687 8.639 18.048 1.00 88.00 189 LEU A O 1
ATOM 1521 N N . ARG A 1 190 ? -7.886 8.334 16.199 1.00 82.81 190 ARG A N 1
ATOM 1522 C CA . ARG A 1 190 ? -9.033 9.134 16.659 1.00 82.81 190 ARG A CA 1
ATOM 1523 C C . ARG A 1 190 ? -10.302 8.300 16.584 1.00 82.81 190 ARG A C 1
ATOM 1525 O O . ARG A 1 190 ? -10.399 7.433 15.723 1.00 82.81 190 ARG A O 1
ATOM 1532 N N . LYS A 1 191 ? -11.210 8.548 17.525 1.00 70.56 191 LYS A N 1
ATOM 1533 C CA . LYS A 1 191 ? -12.578 8.029 17.465 1.00 70.56 191 LYS A CA 1
ATOM 1534 C C . LYS A 1 191 ? -13.378 8.803 16.429 1.00 70.56 191 LYS A C 1
ATOM 1536 O O . LYS A 1 191 ? -13.075 10.011 16.282 1.00 70.56 191 LYS A O 1
#